Protein AF-A0A1G2BEE4-F1 (afdb_monomer_lite)

Radius of gyration: 26.59 Å; chains: 1; bounding box: 63×85×72 Å

Secondary structure (DSSP, 8-state):
--HHHHHHHHHHHHHHHHHHHHHHHHHHHHHHHHHHTT-SS---TTHHHHHHHHHHHHHHHH-------------------------PPPS----------PPPP-PPPPPGGGG---TT-EEEEESSHHHHHHHHHHHHHHHHHS-GGGPPEEEEETTEEEEEEEE-----TT----SSPPPEEEEEEEEEGGGTTSHHHHHHHTT--EEEEEEES-GGGHHHHHHHHHTTEEEEEEEEE-STTGGGGHHHH-BTTB-EEEE--SS-HHHHHHHHHHHHHHGGG-SSHHHHHHHHHTSTTTTTS-EE-TT-TTHHHHH--

Sequence (321 aa):
MNPEFKRRVKKRAGEVSKEIATGAAKVAGATRDHVAQKLEKPIGRREFVRDALTVLVGTVLFGRDCGKEKKGLEHSTSTPSNHTTSERLPEDNTVELGPQVEAREYEPPADIEYFRDLHSGVLVLTANASETAAVNQTLHERSSRRAGTAKYHFERSGALLKATTKTRQFADRDRSHQPSRPLRDVPVNIIGVDNLSSSVAIRNLQGRRFNLVQLRGHTSDMKHLFKTAQQYMNDKSLLILGGCEGANFISDFYSPDHPIIGDTYVGESAVNTYMLVRLIDEIGVSESWEDLYTKIAGQADLRNLGLIMPGDPRYRDFVER

pLDDT: mean 73.18, std 20.62, range [29.34, 96.44]

Structure (mmCIF, N/CA/C/O backbone):
data_AF-A0A1G2BEE4-F1
#
_entry.id   AF-A0A1G2BEE4-F1
#
loop_
_atom_site.group_PDB
_atom_site.id
_atom_site.type_symbol
_atom_site.label_atom_id
_atom_site.label_alt_id
_atom_site.label_comp_id
_atom_site.label_asym_id
_atom_site.label_entity_id
_atom_site.label_seq_id
_atom_site.pdbx_PDB_ins_code
_atom_site.Cartn_x
_atom_site.Cartn_y
_atom_site.Cartn_z
_atom_site.occupancy
_atom_site.B_iso_or_equiv
_atom_site.auth_seq_id
_atom_site.auth_comp_id
_atom_site.auth_asym_id
_atom_site.auth_atom_id
_atom_site.pdbx_PDB_model_num
ATOM 1 N N . MET A 1 1 ? -0.654 13.909 47.768 1.00 63.03 1 MET A N 1
ATOM 2 C CA . MET A 1 1 ? 0.356 12.890 47.381 1.00 63.03 1 MET A CA 1
ATOM 3 C C . MET A 1 1 ? 1.457 12.871 48.438 1.00 63.03 1 MET A C 1
ATOM 5 O O . MET A 1 1 ? 1.996 13.934 48.721 1.00 63.03 1 MET A O 1
ATOM 9 N N . ASN A 1 2 ? 1.741 11.716 49.050 1.00 83.25 2 ASN A N 1
ATOM 10 C CA . ASN A 1 2 ? 2.647 11.595 50.203 1.00 83.25 2 ASN A CA 1
ATOM 11 C C . ASN A 1 2 ? 4.103 12.011 49.840 1.00 83.25 2 ASN A C 1
ATOM 13 O O . ASN A 1 2 ? 4.643 11.496 48.853 1.00 83.25 2 ASN A O 1
ATOM 17 N N . PRO A 1 3 ? 4.752 12.923 50.597 1.00 76.44 3 PRO A N 1
ATOM 18 C CA . PRO A 1 3 ? 6.137 13.351 50.363 1.00 76.44 3 PRO A CA 1
ATOM 19 C C . PRO A 1 3 ? 7.164 12.210 50.366 1.00 76.44 3 PRO A C 1
ATOM 21 O O . PRO A 1 3 ? 8.122 12.247 49.589 1.00 76.44 3 PRO A O 1
ATOM 24 N N . GLU A 1 4 ? 6.957 11.168 51.177 1.00 69.19 4 GLU A N 1
ATOM 25 C CA . GLU A 1 4 ? 7.827 9.988 51.182 1.00 69.19 4 GLU A CA 1
ATOM 26 C C . GLU A 1 4 ? 7.751 9.213 49.869 1.00 69.19 4 GLU A C 1
ATOM 28 O O . GLU A 1 4 ? 8.772 8.766 49.348 1.00 69.19 4 GLU A O 1
ATOM 33 N N . PHE A 1 5 ? 6.554 9.090 49.295 1.00 67.19 5 PHE A N 1
ATOM 34 C CA . PHE A 1 5 ? 6.354 8.377 48.038 1.00 67.19 5 PHE A CA 1
ATOM 35 C C . PHE A 1 5 ? 7.094 9.072 46.888 1.00 67.19 5 PHE A C 1
ATOM 37 O O . PHE A 1 5 ? 7.821 8.424 46.136 1.00 67.19 5 PHE A O 1
ATOM 44 N N . LYS A 1 6 ? 7.022 10.410 46.811 1.00 64.19 6 LYS A N 1
ATOM 45 C CA . LYS A 1 6 ? 7.789 11.194 45.824 1.00 64.19 6 LYS A CA 1
ATOM 46 C C . LYS A 1 6 ? 9.303 11.009 45.983 1.00 64.19 6 LYS A C 1
ATOM 48 O O . LYS A 1 6 ? 10.009 10.901 44.981 1.00 64.19 6 LYS A O 1
ATOM 53 N N . ARG A 1 7 ? 9.810 10.935 47.222 1.00 74.75 7 ARG A N 1
ATOM 54 C CA . ARG A 1 7 ? 11.235 10.669 47.488 1.00 74.75 7 ARG A CA 1
ATOM 55 C C . ARG A 1 7 ? 11.649 9.261 47.057 1.00 74.75 7 ARG A C 1
ATOM 57 O O . ARG A 1 7 ? 12.691 9.123 46.422 1.00 74.75 7 ARG A O 1
ATOM 64 N N . ARG A 1 8 ? 10.831 8.238 47.333 1.00 73.31 8 ARG A N 1
ATOM 65 C CA . ARG A 1 8 ? 11.100 6.847 46.919 1.00 73.31 8 ARG A CA 1
ATOM 66 C C . ARG A 1 8 ? 11.112 6.696 45.396 1.00 73.31 8 ARG A C 1
ATOM 68 O O . ARG A 1 8 ? 12.042 6.100 44.864 1.00 73.31 8 ARG A O 1
ATOM 75 N N . VAL A 1 9 ? 10.157 7.311 44.693 1.00 67.88 9 VAL A N 1
ATOM 76 C CA . VAL A 1 9 ? 10.107 7.301 43.218 1.00 67.88 9 VAL A CA 1
ATOM 77 C C . VAL A 1 9 ? 11.322 8.010 42.615 1.00 67.88 9 VAL A C 1
ATOM 79 O O . VAL A 1 9 ? 11.969 7.463 41.726 1.00 67.88 9 VAL A O 1
ATOM 82 N N . LYS A 1 10 ? 11.694 9.190 43.131 1.00 66.00 10 LYS A N 1
ATOM 83 C CA . LYS A 1 10 ? 12.869 9.933 42.643 1.00 66.00 10 LYS A CA 1
ATOM 84 C C . LYS A 1 10 ? 14.177 9.172 42.887 1.00 66.00 10 LYS A C 1
ATOM 86 O O . LYS A 1 10 ? 15.040 9.160 42.015 1.00 66.00 10 LYS A O 1
ATOM 91 N N . LYS A 1 11 ? 14.310 8.510 44.043 1.00 74.94 11 LYS A N 1
ATOM 92 C CA . LYS A 1 11 ? 15.462 7.653 44.356 1.00 74.94 11 LYS A CA 1
ATOM 93 C C . LYS A 1 11 ? 15.542 6.466 43.392 1.00 74.94 11 LYS A C 1
ATOM 95 O O . LYS A 1 11 ? 16.590 6.246 42.794 1.00 74.94 11 LYS A O 1
ATOM 100 N N . ARG A 1 12 ? 14.420 5.773 43.166 1.00 69.12 12 ARG A N 1
ATOM 101 C CA . ARG A 1 12 ? 14.365 4.612 42.269 1.00 69.12 12 ARG A CA 1
ATOM 102 C C . ARG A 1 12 ? 14.655 4.977 40.811 1.00 69.12 12 ARG A C 1
ATOM 104 O O . ARG A 1 12 ? 15.385 4.259 40.143 1.00 69.12 12 ARG A O 1
ATOM 111 N N . ALA A 1 13 ? 14.155 6.117 40.335 1.00 59.34 13 ALA A N 1
ATOM 112 C CA . ALA A 1 13 ? 14.454 6.619 38.992 1.00 59.34 13 ALA A CA 1
ATOM 113 C C . ALA A 1 13 ? 15.948 6.953 38.797 1.00 59.34 13 ALA A C 1
ATOM 115 O O . ALA A 1 13 ? 16.494 6.742 37.712 1.00 59.34 13 ALA A O 1
ATOM 116 N N . GLY A 1 14 ? 16.619 7.433 39.852 1.00 71.69 14 GLY A N 1
ATOM 117 C CA . GLY A 1 14 ? 18.066 7.659 39.854 1.00 71.69 14 GLY A CA 1
ATOM 118 C C . GLY A 1 14 ? 18.875 6.359 39.815 1.00 71.69 14 GLY A C 1
ATOM 119 O O . GLY A 1 14 ? 19.845 6.268 39.067 1.00 71.69 14 GLY A O 1
ATOM 120 N N . GLU A 1 15 ? 18.456 5.342 40.574 1.00 65.94 15 GLU A N 1
ATOM 121 C CA . GLU A 1 15 ? 19.081 4.009 40.582 1.00 65.94 15 GLU A CA 1
ATOM 122 C C . GLU A 1 15 ? 18.975 3.331 39.208 1.00 65.94 15 GLU A C 1
ATOM 124 O O . GLU A 1 15 ? 19.990 2.920 38.651 1.00 65.94 15 GLU A O 1
ATOM 129 N N . VAL A 1 16 ? 17.779 3.327 38.608 1.00 57.50 16 VAL A N 1
ATOM 130 C CA . VAL A 1 16 ? 17.537 2.745 37.274 1.00 57.50 16 VAL A CA 1
ATOM 131 C C . VAL A 1 16 ? 18.337 3.473 36.189 1.00 57.50 16 VAL A C 1
ATOM 133 O O . VAL A 1 16 ? 18.970 2.833 35.354 1.00 57.50 16 VAL A O 1
ATOM 136 N N . SER A 1 17 ? 18.388 4.810 36.223 1.00 57.34 17 SER A N 1
ATOM 137 C CA . SER A 1 17 ? 19.218 5.586 35.284 1.00 57.34 17 SER A CA 1
ATOM 138 C C . SER A 1 17 ? 20.705 5.221 35.381 1.00 57.34 17 SER A C 1
ATOM 140 O O . SER A 1 17 ? 21.396 5.148 34.365 1.00 57.34 17 SER A O 1
ATOM 142 N N . LYS A 1 18 ? 21.207 4.959 36.597 1.00 66.00 18 LYS A N 1
ATOM 143 C CA . LYS A 1 18 ? 22.605 4.569 36.831 1.00 66.00 18 LYS A CA 1
ATOM 144 C C . LYS A 1 18 ? 22.894 3.143 36.351 1.00 66.00 18 LYS A C 1
ATOM 146 O O . LYS A 1 18 ? 23.956 2.908 35.775 1.00 66.00 18 LYS A O 1
ATOM 151 N N . GLU A 1 19 ? 21.964 2.210 36.543 1.00 63.16 19 GLU A N 1
ATOM 152 C CA . GLU A 1 19 ? 22.065 0.836 36.029 1.00 63.16 19 GLU A CA 1
ATOM 153 C C . GLU A 1 19 ? 22.078 0.804 34.496 1.00 63.16 19 GLU A C 1
ATOM 155 O O . GLU A 1 19 ? 22.952 0.163 33.912 1.00 63.16 19 GLU A O 1
ATOM 160 N N . ILE A 1 20 ? 21.200 1.574 33.843 1.00 55.81 20 ILE A N 1
ATOM 161 C CA . ILE A 1 20 ? 21.167 1.709 32.378 1.00 55.81 20 ILE A CA 1
ATOM 162 C C . ILE A 1 20 ? 22.483 2.301 31.859 1.00 55.81 20 ILE A C 1
ATOM 164 O O . ILE A 1 20 ? 23.078 1.755 30.930 1.00 55.81 20 ILE A O 1
ATOM 168 N N . ALA A 1 21 ? 22.986 3.372 32.483 1.00 54.88 21 ALA A N 1
ATOM 169 C CA . ALA A 1 21 ? 24.258 3.984 32.094 1.00 54.88 21 ALA A CA 1
ATOM 170 C C . ALA A 1 21 ? 25.450 3.021 32.266 1.00 54.88 21 ALA A C 1
ATOM 172 O O . ALA A 1 21 ? 26.333 2.960 31.410 1.00 54.88 21 ALA A O 1
ATOM 173 N N . THR A 1 22 ? 25.455 2.226 33.341 1.00 63.44 22 THR A N 1
ATOM 174 C CA . THR A 1 22 ? 26.504 1.226 33.606 1.00 63.44 22 THR A CA 1
ATOM 175 C C . THR A 1 22 ? 26.438 0.068 32.606 1.00 63.44 22 THR A C 1
ATOM 177 O O . THR A 1 22 ? 27.471 -0.363 32.092 1.00 63.44 22 THR A O 1
ATOM 180 N N . GLY A 1 23 ? 25.232 -0.407 32.276 1.00 60.59 23 GLY A N 1
ATOM 181 C CA . GLY A 1 23 ? 25.013 -1.426 31.250 1.00 60.59 23 GLY A CA 1
ATOM 182 C C . GLY A 1 23 ? 25.463 -0.954 29.868 1.00 60.59 23 GLY A C 1
ATOM 183 O O . GLY A 1 23 ? 26.232 -1.649 29.206 1.00 60.59 23 GLY A O 1
ATOM 184 N N . ALA A 1 24 ? 25.086 0.265 29.473 1.00 52.41 24 ALA A N 1
ATOM 185 C CA . ALA A 1 24 ? 25.500 0.868 28.207 1.00 52.41 24 ALA A CA 1
ATOM 186 C C . ALA A 1 24 ? 27.029 1.015 28.104 1.00 52.41 24 ALA A C 1
ATOM 188 O O . ALA A 1 24 ? 27.611 0.677 27.074 1.00 52.41 24 ALA A O 1
ATOM 189 N N . ALA A 1 25 ? 27.700 1.439 29.182 1.00 55.47 25 ALA A N 1
ATOM 190 C CA . ALA A 1 25 ? 29.160 1.542 29.222 1.00 55.47 25 ALA A CA 1
ATOM 191 C C . ALA A 1 25 ? 29.852 0.171 29.105 1.00 55.47 25 ALA A C 1
ATOM 193 O O . ALA A 1 25 ? 30.852 0.042 28.396 1.00 55.47 25 ALA A O 1
ATOM 194 N N . LYS A 1 26 ? 29.305 -0.870 29.747 1.00 60.41 26 LYS A N 1
ATOM 195 C CA . LYS A 1 26 ? 29.842 -2.239 29.683 1.00 60.41 26 LYS A CA 1
ATOM 196 C C . LYS A 1 26 ? 29.698 -2.844 28.284 1.00 60.41 26 LYS A C 1
ATOM 198 O O . LYS A 1 26 ? 30.637 -3.467 27.793 1.00 60.41 26 LYS A O 1
ATOM 203 N N . VAL A 1 27 ? 28.559 -2.622 27.625 1.00 58.00 27 VAL A N 1
ATOM 204 C CA . VAL A 1 27 ? 28.332 -3.071 26.243 1.00 58.00 27 VAL A CA 1
ATOM 205 C C . VAL A 1 27 ? 29.216 -2.294 25.265 1.00 58.00 27 VAL A C 1
ATOM 207 O O . VAL A 1 27 ? 29.821 -2.903 24.385 1.00 58.00 27 VAL A O 1
ATOM 210 N N . ALA A 1 28 ? 29.380 -0.981 25.448 1.00 53.91 28 ALA A N 1
ATOM 211 C CA . ALA A 1 28 ? 30.292 -0.176 24.635 1.00 53.91 28 ALA A CA 1
ATOM 212 C C . ALA A 1 28 ? 31.758 -0.628 24.782 1.00 53.91 28 ALA A C 1
ATOM 214 O O . ALA A 1 28 ? 32.469 -0.720 23.782 1.00 53.91 28 ALA A O 1
ATOM 215 N N . GLY A 1 29 ? 32.195 -0.970 26.001 1.00 62.03 29 GLY A N 1
ATOM 216 C CA . GLY A 1 29 ? 33.519 -1.546 26.265 1.00 62.03 29 GLY A CA 1
ATOM 217 C C . GLY A 1 29 ? 33.716 -2.902 25.584 1.00 62.03 29 GLY A C 1
ATOM 218 O O . GLY A 1 29 ? 34.649 -3.065 24.805 1.00 62.03 29 GLY A O 1
ATOM 219 N N . ALA A 1 30 ? 32.778 -3.835 25.774 1.00 54.06 30 ALA A N 1
ATOM 220 C CA . ALA A 1 30 ? 32.829 -5.152 25.135 1.00 54.06 30 ALA A CA 1
ATOM 221 C C . ALA A 1 30 ? 32.805 -5.066 23.596 1.00 54.06 30 ALA A C 1
ATOM 223 O O . ALA A 1 30 ? 33.493 -5.824 22.916 1.00 54.06 30 ALA A O 1
ATOM 224 N N . THR A 1 31 ? 32.056 -4.110 23.039 1.00 53.38 31 THR A N 1
ATOM 225 C CA . THR A 1 31 ? 32.011 -3.854 21.592 1.00 53.38 31 THR A CA 1
ATOM 226 C C . THR A 1 31 ? 33.339 -3.283 21.098 1.00 53.38 31 THR A C 1
ATOM 228 O O . THR A 1 31 ? 33.834 -3.706 20.059 1.00 53.38 31 THR A O 1
ATOM 231 N N . ARG A 1 32 ? 33.963 -2.369 21.854 1.00 51.00 32 ARG A N 1
ATOM 232 C CA . ARG A 1 32 ? 35.282 -1.808 21.529 1.00 51.00 32 ARG A CA 1
ATOM 233 C C . ARG A 1 32 ? 36.368 -2.884 21.503 1.00 51.00 32 ARG A C 1
ATOM 235 O O . ARG A 1 32 ? 37.155 -2.900 20.561 1.00 51.00 32 ARG A O 1
ATOM 242 N N . ASP A 1 33 ? 36.374 -3.791 22.475 1.00 48.47 33 ASP A N 1
ATOM 243 C CA . ASP A 1 33 ? 37.362 -4.873 22.553 1.00 48.47 33 ASP A CA 1
ATOM 244 C C . ASP A 1 33 ? 37.143 -5.919 21.447 1.00 48.47 33 ASP A C 1
ATOM 246 O O . ASP A 1 33 ? 38.097 -6.378 20.817 1.00 48.47 33 ASP A O 1
ATOM 250 N N . HIS A 1 34 ? 35.881 -6.223 21.119 1.00 45.12 34 HIS A N 1
ATOM 251 C CA . HIS A 1 34 ? 35.539 -7.121 20.011 1.00 45.12 34 HIS A CA 1
ATOM 252 C C . HIS A 1 34 ? 35.870 -6.520 18.631 1.00 45.12 34 HIS A C 1
ATOM 254 O O . HIS A 1 34 ? 36.257 -7.241 17.712 1.00 45.12 34 HIS A O 1
ATOM 260 N N . VAL A 1 35 ? 35.755 -5.196 18.481 1.00 44.81 35 VAL A N 1
ATOM 261 C CA . VAL A 1 35 ? 36.134 -4.451 17.268 1.00 44.81 35 VAL A CA 1
ATOM 262 C C . VAL A 1 35 ? 37.656 -4.333 17.137 1.00 44.81 35 VAL A C 1
ATOM 264 O O . VAL A 1 35 ? 38.180 -4.475 16.034 1.00 44.81 35 VAL A O 1
ATOM 267 N N . ALA A 1 36 ? 38.382 -4.143 18.244 1.00 48.72 36 ALA A N 1
ATOM 268 C CA . ALA A 1 36 ? 39.845 -4.121 18.253 1.00 48.72 36 ALA A CA 1
ATOM 269 C C . ALA A 1 36 ? 40.456 -5.477 17.854 1.00 48.72 36 ALA A C 1
ATOM 271 O O . ALA A 1 36 ? 41.496 -5.500 17.206 1.00 48.72 36 ALA A O 1
ATOM 272 N N . GLN A 1 37 ? 39.786 -6.593 18.163 1.00 50.41 37 GLN A N 1
ATOM 273 C CA . GLN A 1 37 ? 40.211 -7.933 17.736 1.00 50.41 37 GLN A CA 1
ATOM 274 C C . GLN A 1 37 ? 39.921 -8.257 16.260 1.00 50.41 37 GLN A C 1
ATOM 276 O O . GLN A 1 37 ? 40.493 -9.209 15.737 1.00 50.41 37 GLN A O 1
ATOM 281 N N . LYS A 1 38 ? 39.036 -7.512 15.580 1.00 45.38 38 LYS A N 1
ATOM 282 C CA . LYS A 1 38 ? 38.581 -7.837 14.211 1.00 45.38 38 LYS A CA 1
ATOM 283 C C . LYS A 1 38 ? 39.072 -6.889 13.115 1.00 45.38 38 LYS A C 1
ATOM 285 O O . LYS A 1 38 ? 38.821 -7.150 11.940 1.00 45.38 38 LYS A O 1
ATOM 290 N N . LEU A 1 39 ? 39.771 -5.808 13.458 1.00 39.94 39 LEU A N 1
ATOM 291 C CA . LEU A 1 39 ? 40.277 -4.833 12.489 1.00 39.94 39 LEU A CA 1
ATOM 292 C C . LEU A 1 39 ? 41.779 -5.016 12.226 1.00 39.94 39 LEU A C 1
ATOM 294 O O . LEU A 1 39 ? 42.597 -4.275 12.758 1.00 39.94 39 LEU A O 1
ATOM 298 N N . GLU A 1 40 ? 42.127 -5.946 11.333 1.00 41.12 40 GLU A N 1
ATOM 299 C CA . GLU A 1 40 ? 43.426 -5.950 10.630 1.00 41.12 40 GLU A CA 1
ATOM 300 C C . GLU A 1 40 ? 43.371 -5.264 9.250 1.00 41.12 40 GLU A C 1
ATOM 302 O O . GLU A 1 40 ? 44.377 -5.212 8.545 1.00 41.12 40 GLU A O 1
ATOM 307 N N . LYS A 1 41 ? 42.233 -4.682 8.832 1.00 42.03 41 LYS A N 1
ATOM 308 C CA . LYS A 1 41 ? 42.154 -3.917 7.571 1.00 42.03 41 LYS A CA 1
ATOM 309 C C . LYS A 1 41 ? 41.319 -2.636 7.691 1.00 42.03 41 LYS A C 1
ATOM 311 O O . LYS A 1 41 ? 40.285 -2.647 8.361 1.00 42.03 41 LYS A O 1
ATOM 316 N N . PRO A 1 42 ? 41.741 -1.529 7.047 1.00 42.19 42 PRO A N 1
ATOM 317 C CA . PRO A 1 42 ? 41.087 -0.239 7.188 1.00 42.19 42 PRO A CA 1
ATOM 318 C C . PRO A 1 42 ? 39.908 -0.140 6.215 1.00 42.19 42 PRO A C 1
ATOM 320 O O . PRO A 1 42 ? 40.095 0.084 5.023 1.00 42.19 42 PRO A O 1
ATOM 323 N N . ILE A 1 43 ? 38.684 -0.275 6.723 1.00 44.34 43 ILE A N 1
ATOM 324 C CA . ILE A 1 43 ? 37.470 0.162 6.019 1.00 44.34 43 ILE A CA 1
ATOM 325 C C . ILE A 1 43 ? 36.802 1.260 6.857 1.00 44.34 43 ILE A C 1
ATOM 327 O O . ILE A 1 43 ? 36.885 1.268 8.087 1.00 44.34 43 ILE A O 1
ATOM 331 N N . GLY A 1 44 ? 36.236 2.249 6.161 1.00 44.59 44 GLY A N 1
ATOM 332 C CA . GLY A 1 44 ? 35.812 3.561 6.649 1.00 44.59 44 GLY A CA 1
ATOM 333 C C . GLY A 1 44 ? 35.125 3.570 8.017 1.00 44.59 44 GLY A C 1
ATOM 334 O O . GLY A 1 44 ? 33.967 3.198 8.175 1.00 44.59 44 GLY A O 1
ATOM 335 N N . ARG A 1 45 ? 35.832 4.129 9.003 1.00 45.44 45 ARG A N 1
ATOM 336 C CA . ARG A 1 45 ? 35.442 4.252 10.420 1.00 45.44 45 ARG A CA 1
ATOM 337 C C . ARG A 1 45 ? 34.101 4.963 10.683 1.00 45.44 45 ARG A C 1
ATOM 339 O O . ARG A 1 45 ? 33.637 4.928 11.814 1.00 45.44 45 ARG A O 1
ATOM 346 N N . ARG A 1 46 ? 33.507 5.656 9.702 1.00 43.28 46 ARG A N 1
ATOM 347 C CA . ARG A 1 46 ? 32.271 6.450 9.879 1.00 43.28 46 ARG A CA 1
ATOM 348 C C . ARG A 1 46 ? 30.995 5.677 9.554 1.00 43.28 46 ARG A C 1
ATOM 350 O O . ARG A 1 46 ? 30.038 5.787 10.312 1.00 43.28 46 ARG A O 1
ATOM 357 N N . GLU A 1 47 ? 30.988 4.892 8.482 1.00 45.94 47 GLU A N 1
ATOM 358 C CA . GLU A 1 47 ? 29.811 4.105 8.079 1.00 45.94 47 GLU A CA 1
ATOM 359 C C . GLU A 1 47 ? 29.597 2.934 9.041 1.00 45.94 47 GLU A C 1
ATOM 361 O O . GLU A 1 47 ? 28.506 2.756 9.571 1.00 45.94 47 GLU A O 1
ATOM 366 N N . PHE A 1 48 ? 30.683 2.269 9.442 1.00 47.84 48 PHE A N 1
ATOM 367 C CA . PHE A 1 48 ? 30.624 1.179 10.414 1.00 47.84 48 PHE A CA 1
ATOM 368 C C . PHE A 1 48 ? 30.135 1.617 11.808 1.00 47.84 48 PHE A C 1
ATOM 370 O O . PHE A 1 48 ? 29.405 0.889 12.476 1.00 47.84 48 PHE A O 1
ATOM 377 N N . VAL A 1 49 ? 30.508 2.821 12.265 1.00 46.09 49 VAL A N 1
ATOM 378 C CA . VAL A 1 49 ? 30.047 3.355 13.561 1.00 46.09 49 VAL A CA 1
ATOM 379 C C . VAL A 1 49 ? 28.555 3.682 13.522 1.00 46.09 49 VAL A C 1
ATOM 381 O O . VAL A 1 49 ? 27.872 3.462 14.520 1.00 46.09 49 VAL A O 1
ATOM 384 N N . ARG A 1 50 ? 28.035 4.153 12.381 1.00 48.81 50 ARG A N 1
ATOM 385 C CA . ARG A 1 50 ? 26.599 4.389 12.182 1.00 48.81 50 ARG A CA 1
ATOM 386 C C . ARG A 1 50 ? 25.815 3.076 12.244 1.00 48.81 50 ARG A C 1
ATOM 388 O O . ARG A 1 50 ? 24.831 3.012 12.974 1.00 48.81 50 ARG A O 1
ATOM 395 N N . ASP A 1 51 ? 26.280 2.034 11.562 1.00 44.41 51 ASP A N 1
ATOM 396 C CA . ASP A 1 51 ? 25.587 0.740 11.525 1.00 44.41 51 ASP A CA 1
ATOM 397 C C . ASP A 1 51 ? 25.645 0.021 12.879 1.00 44.41 51 ASP A C 1
ATOM 399 O O . ASP A 1 51 ? 24.636 -0.496 13.362 1.00 44.41 51 ASP A O 1
ATOM 403 N N . ALA A 1 52 ? 26.791 0.082 13.565 1.00 46.78 52 ALA A N 1
ATOM 404 C CA . ALA A 1 52 ? 26.934 -0.450 14.918 1.00 46.78 52 ALA A CA 1
ATOM 405 C C . ALA A 1 52 ? 26.039 0.284 15.936 1.00 46.78 52 ALA A C 1
ATOM 407 O O . ALA A 1 52 ? 25.476 -0.355 16.825 1.00 46.78 52 ALA A O 1
ATOM 408 N N . LEU A 1 53 ? 25.861 1.605 15.801 1.00 43.41 53 LEU A N 1
ATOM 409 C CA . LEU A 1 53 ? 24.932 2.386 16.628 1.00 43.41 53 LEU A CA 1
ATOM 410 C C . LEU A 1 53 ? 23.469 2.023 16.351 1.00 43.41 53 LEU A C 1
ATOM 412 O O . LEU A 1 53 ? 22.703 1.890 17.302 1.00 43.41 53 LEU A O 1
ATOM 416 N N . THR A 1 54 ? 23.087 1.804 15.090 1.00 48.38 54 THR A N 1
ATOM 417 C CA . THR A 1 54 ? 21.732 1.353 14.730 1.00 48.38 54 THR A CA 1
ATOM 418 C C . THR A 1 54 ? 21.415 -0.011 15.345 1.00 48.38 54 THR A C 1
ATOM 420 O O . THR A 1 54 ? 20.353 -0.185 15.946 1.00 48.38 54 THR A O 1
ATOM 423 N N . VAL A 1 55 ? 22.356 -0.960 15.281 1.00 45.19 55 VAL A N 1
ATOM 424 C CA . VAL A 1 55 ? 22.197 -2.287 15.898 1.00 45.19 55 VAL A CA 1
ATOM 425 C C . VAL A 1 55 ? 22.138 -2.185 17.426 1.00 45.19 55 VAL A C 1
ATOM 427 O O . VAL A 1 55 ? 21.273 -2.797 18.047 1.00 45.19 55 VAL A O 1
ATOM 430 N N . LEU A 1 56 ? 22.994 -1.368 18.049 1.00 41.03 56 LEU A N 1
ATOM 431 C CA . LEU A 1 56 ? 23.029 -1.192 19.505 1.00 41.03 56 LEU A CA 1
ATOM 432 C C . LEU A 1 56 ? 21.734 -0.567 20.053 1.00 41.03 56 LEU A C 1
ATOM 434 O O . LEU A 1 56 ? 21.215 -1.014 21.077 1.00 41.03 56 LEU A O 1
ATOM 438 N N . VAL A 1 57 ? 21.192 0.440 19.363 1.00 46.03 57 VAL A N 1
ATOM 439 C CA . VAL A 1 57 ? 19.904 1.067 19.706 1.00 46.03 57 VAL A CA 1
ATOM 440 C C . VAL A 1 57 ? 18.758 0.065 19.530 1.00 46.03 57 VAL A C 1
ATOM 442 O O . VAL A 1 57 ? 17.867 0.008 20.378 1.00 46.03 57 VAL A O 1
ATOM 445 N N . GLY A 1 58 ? 18.828 -0.788 18.503 1.00 39.09 58 GLY A N 1
ATOM 446 C CA . GLY A 1 58 ? 17.909 -1.908 18.294 1.00 39.09 58 GLY A CA 1
ATOM 447 C C . GLY A 1 58 ? 17.909 -2.923 19.446 1.00 39.09 58 GLY A C 1
ATOM 448 O O . GLY A 1 58 ? 16.853 -3.302 19.945 1.00 39.09 58 GLY A O 1
ATOM 449 N N . THR A 1 59 ? 19.081 -3.340 19.922 1.00 45.03 59 THR A N 1
ATOM 450 C CA . THR A 1 59 ? 19.187 -4.380 20.960 1.00 45.03 59 THR A CA 1
ATOM 451 C C . THR A 1 59 ? 18.836 -3.858 22.356 1.00 45.03 59 THR A C 1
ATOM 453 O O . THR A 1 59 ? 18.154 -4.54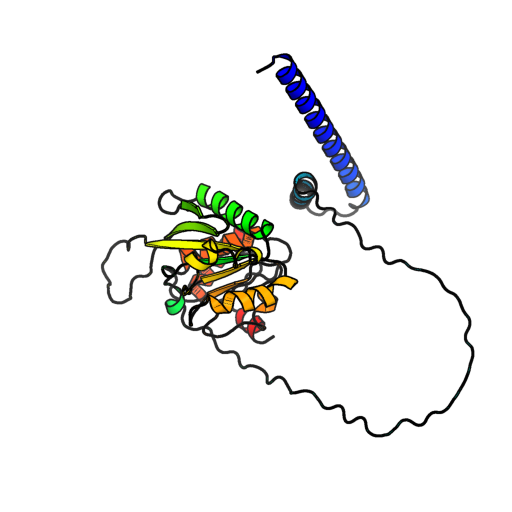5 23.116 1.00 45.03 59 THR A O 1
ATOM 456 N N . VAL A 1 60 ? 19.256 -2.635 22.703 1.00 42.84 60 VAL A N 1
ATOM 457 C CA . VAL A 1 60 ? 19.072 -2.072 24.055 1.00 42.84 60 VAL A CA 1
ATOM 458 C C . VAL A 1 60 ? 17.652 -1.546 24.287 1.00 42.84 60 VAL A C 1
ATOM 460 O O . VAL A 1 60 ? 17.149 -1.661 25.403 1.00 42.84 60 VAL A O 1
ATOM 463 N N . LEU A 1 61 ? 16.984 -0.994 23.266 1.00 38.38 61 LEU A N 1
ATOM 464 C CA . LEU A 1 61 ? 15.624 -0.457 23.426 1.00 38.38 61 LEU A CA 1
ATOM 465 C C . LEU A 1 61 ? 14.519 -1.489 23.184 1.00 38.38 61 LEU A C 1
ATOM 467 O O . LEU A 1 61 ? 13.416 -1.304 23.693 1.00 38.38 61 LEU A O 1
ATOM 471 N N . PHE A 1 62 ? 14.796 -2.565 22.442 1.00 44.66 62 PHE A N 1
ATOM 472 C CA . PHE A 1 62 ? 13.757 -3.504 22.002 1.00 44.66 62 PHE A CA 1
ATOM 473 C C . PHE A 1 62 ? 13.935 -4.943 22.499 1.00 44.66 62 PHE A C 1
ATOM 475 O O . PHE A 1 62 ? 13.161 -5.806 22.095 1.00 44.66 62 PHE A O 1
ATOM 482 N N . GLY A 1 63 ? 14.913 -5.225 23.372 1.00 33.84 63 GLY A N 1
ATOM 483 C CA . GLY A 1 63 ? 15.037 -6.534 24.029 1.00 33.84 63 GLY A CA 1
ATOM 484 C C . GLY A 1 63 ? 15.109 -7.718 23.057 1.00 33.84 63 GLY A C 1
ATOM 485 O O . GLY A 1 63 ? 14.566 -8.782 23.340 1.00 33.84 63 GLY A O 1
ATOM 486 N N . ARG A 1 64 ? 15.733 -7.533 21.887 1.00 39.69 64 ARG A N 1
ATOM 487 C CA . ARG A 1 64 ? 15.913 -8.604 20.902 1.00 39.69 64 ARG A CA 1
ATOM 488 C C . ARG A 1 64 ? 17.173 -9.403 21.218 1.00 39.69 64 ARG A C 1
ATOM 490 O O . ARG A 1 64 ? 18.274 -9.017 20.833 1.00 39.69 64 ARG A O 1
ATOM 497 N N . ASP A 1 65 ? 16.989 -10.545 21.871 1.00 35.59 65 ASP A N 1
ATOM 498 C CA . ASP A 1 65 ? 17.954 -11.641 21.820 1.00 35.59 65 ASP A CA 1
ATOM 499 C C . ASP A 1 65 ? 17.904 -12.275 20.420 1.00 35.59 65 ASP A C 1
ATOM 501 O O . ASP A 1 65 ? 17.045 -13.099 20.117 1.00 35.59 65 ASP A O 1
ATOM 505 N N . CYS A 1 66 ? 18.852 -11.924 19.548 1.00 41.12 66 CYS A N 1
ATOM 506 C CA . CYS A 1 66 ? 19.205 -12.771 18.404 1.00 41.12 66 CYS A CA 1
ATOM 507 C C . CYS A 1 66 ? 20.115 -13.906 18.908 1.00 41.12 66 CYS A C 1
ATOM 509 O O . CYS A 1 66 ? 21.328 -13.920 18.686 1.00 41.12 66 CYS A O 1
ATOM 511 N N . GLY A 1 67 ? 19.529 -14.827 19.675 1.00 34.59 67 GLY A N 1
ATOM 512 C CA . GLY A 1 67 ? 20.207 -15.952 20.309 1.00 34.59 67 GLY A CA 1
ATOM 513 C C . GLY A 1 67 ? 20.130 -17.236 19.484 1.00 34.59 67 GLY A C 1
ATOM 514 O O . GLY A 1 67 ? 19.159 -17.970 19.572 1.00 34.59 67 GLY A O 1
ATOM 515 N N . LYS A 1 68 ? 21.198 -17.500 18.723 1.00 38.03 68 LYS A N 1
ATOM 516 C CA . LYS A 1 68 ? 21.820 -18.809 18.428 1.00 38.03 68 LYS A CA 1
ATOM 517 C C . LYS A 1 68 ? 20.963 -20.072 18.657 1.00 38.03 68 LYS A C 1
ATOM 519 O O . LYS A 1 68 ? 20.909 -20.588 19.773 1.00 38.03 68 LYS A O 1
ATOM 524 N N . GLU A 1 69 ? 20.505 -20.697 17.574 1.00 31.83 69 GLU A N 1
ATOM 525 C CA . GLU A 1 69 ? 20.252 -22.142 17.571 1.00 31.83 69 GLU A CA 1
ATOM 526 C C . GLU A 1 69 ? 21.590 -22.894 17.665 1.00 31.83 69 GLU A C 1
ATOM 528 O O . GLU A 1 69 ? 22.392 -22.928 16.730 1.00 31.83 69 GLU A O 1
ATOM 533 N N . LYS A 1 70 ? 21.857 -23.490 18.829 1.00 35.34 70 LYS A N 1
ATOM 534 C CA . LYS A 1 70 ? 22.861 -24.546 18.980 1.00 35.34 70 LYS A CA 1
ATOM 535 C C . LYS A 1 70 ? 22.233 -25.859 18.511 1.00 35.34 70 LYS A C 1
ATOM 537 O O . LYS A 1 70 ? 21.397 -26.412 19.217 1.00 35.34 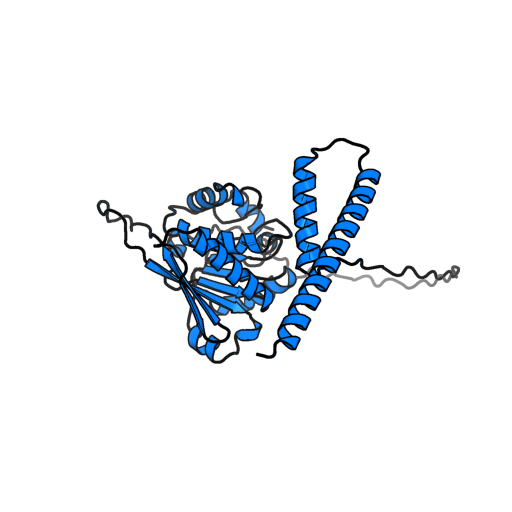70 LYS A O 1
ATOM 542 N N . LYS A 1 71 ? 22.670 -26.391 17.367 1.00 35.44 71 LYS A N 1
ATOM 543 C CA . LYS A 1 71 ? 22.470 -27.813 17.057 1.00 35.44 71 LYS A CA 1
ATOM 544 C C . LYS A 1 71 ? 23.353 -28.645 17.988 1.00 35.44 71 LYS A C 1
ATOM 546 O O . LYS A 1 71 ? 24.570 -28.468 18.011 1.00 35.44 71 LYS A O 1
ATOM 551 N N . GLY A 1 72 ? 22.714 -29.509 18.773 1.00 30.05 72 GLY A N 1
ATOM 552 C CA . GLY A 1 72 ? 23.371 -30.554 19.546 1.00 30.05 72 GLY A CA 1
ATOM 553 C C . GLY A 1 72 ? 24.022 -31.558 18.603 1.00 30.05 72 GLY A C 1
ATOM 554 O O . GLY A 1 72 ? 23.359 -32.134 17.745 1.00 30.05 72 GLY A O 1
ATOM 555 N N . LEU A 1 73 ? 25.334 -31.715 18.751 1.00 29.34 73 LEU A N 1
ATOM 556 C CA . LEU A 1 73 ? 26.111 -32.792 18.161 1.00 29.34 73 LEU A CA 1
ATOM 557 C C . LEU A 1 73 ? 26.276 -33.836 19.271 1.00 29.34 73 LEU A C 1
ATOM 559 O O . LEU A 1 73 ? 27.101 -33.654 20.165 1.00 29.34 73 LEU A O 1
ATOM 563 N N . GLU A 1 74 ? 25.460 -34.886 19.259 1.00 34.12 74 GLU A N 1
ATOM 564 C CA . GLU A 1 74 ? 25.710 -36.071 20.078 1.00 34.12 74 GLU A CA 1
ATOM 565 C C . GLU A 1 74 ? 26.428 -37.119 19.230 1.00 34.12 74 GLU A C 1
ATOM 567 O O . GLU A 1 74 ? 25.968 -37.538 18.167 1.00 34.12 74 GLU A O 1
ATOM 572 N N . HIS A 1 75 ? 27.607 -37.501 19.713 1.00 32.53 75 HIS A N 1
ATOM 573 C CA . HIS A 1 75 ? 28.360 -38.654 19.258 1.00 32.53 75 HIS A CA 1
ATOM 574 C C . HIS A 1 75 ? 27.595 -39.939 19.583 1.00 32.53 75 HIS A C 1
ATOM 576 O O . HIS A 1 75 ? 27.327 -40.218 20.748 1.00 32.53 75 HIS A O 1
ATOM 582 N N . SER A 1 76 ? 27.368 -40.787 18.580 1.00 29.67 76 SER A N 1
ATOM 583 C CA . SER A 1 76 ? 27.315 -42.228 18.817 1.00 29.67 76 SER A CA 1
ATOM 584 C C . SER A 1 76 ? 28.134 -42.960 17.757 1.00 29.67 76 SER A C 1
ATOM 586 O O . SER A 1 76 ? 27.896 -42.897 16.555 1.00 29.67 76 SER A O 1
ATOM 588 N N . THR A 1 77 ? 29.189 -43.594 18.247 1.00 34.81 77 THR A N 1
ATOM 589 C CA . THR A 1 77 ? 30.027 -44.566 17.560 1.00 34.81 77 THR A CA 1
ATOM 590 C C . THR A 1 77 ? 29.329 -45.923 17.578 1.00 34.81 77 THR A C 1
ATOM 592 O O . THR A 1 77 ? 29.073 -46.445 18.662 1.00 34.81 77 THR A O 1
ATOM 595 N N . SER A 1 78 ? 29.092 -46.540 16.419 1.00 31.03 78 SER A N 1
ATOM 596 C CA . SER A 1 78 ? 29.066 -48.004 16.320 1.00 31.03 78 SER A CA 1
ATOM 597 C C . SER A 1 78 ? 29.404 -48.498 14.907 1.00 31.03 78 SER A C 1
ATOM 599 O O . SER A 1 78 ? 29.106 -47.869 13.896 1.00 31.03 78 SER A O 1
ATOM 601 N N . THR A 1 79 ? 30.144 -49.597 14.918 1.00 33.62 79 THR A N 1
ATOM 602 C CA . THR A 1 79 ? 30.908 -50.306 13.884 1.00 33.62 79 THR A CA 1
ATOM 603 C C . THR A 1 79 ? 30.018 -50.971 12.816 1.00 33.62 79 THR A C 1
ATOM 605 O O . THR A 1 79 ? 28.889 -51.346 13.132 1.00 33.62 79 THR A O 1
ATOM 608 N N . PRO A 1 80 ? 30.496 -51.179 11.569 1.00 34.28 80 PRO A N 1
ATOM 609 C CA . PRO A 1 80 ? 29.682 -51.750 10.496 1.00 34.28 80 PRO A CA 1
ATOM 610 C C . PRO A 1 80 ? 29.535 -53.270 10.636 1.00 34.28 80 PRO A C 1
ATOM 612 O O . PRO A 1 80 ? 30.519 -53.980 10.844 1.00 34.28 80 PRO A O 1
ATOM 615 N N . SER A 1 81 ? 28.312 -53.777 10.453 1.00 31.92 81 SER A N 1
ATOM 616 C CA . SER A 1 81 ? 28.066 -55.198 10.193 1.00 31.92 81 SER A CA 1
ATOM 617 C C . SER A 1 81 ? 27.557 -55.371 8.764 1.00 31.92 81 SER A C 1
ATOM 619 O O . SER A 1 81 ? 26.585 -54.745 8.345 1.00 31.92 81 SER A O 1
ATOM 621 N N . ASN A 1 82 ? 28.290 -56.186 8.009 1.00 37.59 82 ASN A N 1
ATOM 622 C CA . ASN A 1 82 ? 27.947 -56.639 6.672 1.00 37.59 82 ASN A CA 1
ATOM 623 C C . ASN A 1 82 ? 26.766 -57.608 6.753 1.00 37.59 82 ASN A C 1
ATOM 625 O O . ASN A 1 82 ? 26.909 -58.680 7.332 1.00 37.59 82 ASN A O 1
ATOM 629 N N . HIS A 1 83 ? 25.663 -57.290 6.082 1.00 38.56 83 HIS A N 1
ATOM 630 C CA . HIS A 1 83 ? 24.749 -58.307 5.576 1.00 38.56 83 HIS A CA 1
ATOM 631 C C . HIS A 1 83 ? 24.277 -57.928 4.177 1.00 38.56 83 HIS A C 1
ATOM 633 O O . HIS A 1 83 ? 23.429 -57.065 3.969 1.00 38.56 83 HIS A O 1
ATOM 639 N N . THR A 1 84 ? 24.879 -58.604 3.206 1.00 39.84 84 THR A N 1
ATOM 640 C CA . THR A 1 84 ? 24.417 -58.708 1.830 1.00 39.84 84 THR A CA 1
ATOM 641 C C . THR A 1 84 ? 23.126 -59.521 1.831 1.00 39.84 84 THR A C 1
ATOM 643 O O . THR A 1 84 ? 23.163 -60.719 2.099 1.00 39.84 84 THR A O 1
ATOM 646 N N . THR A 1 85 ? 21.998 -58.889 1.511 1.00 38.72 85 THR A N 1
ATOM 647 C CA . THR A 1 85 ? 20.795 -59.617 1.094 1.00 38.72 85 THR A CA 1
ATOM 648 C C . THR A 1 85 ? 20.274 -58.967 -0.176 1.00 38.72 85 THR A C 1
ATOM 650 O O . THR A 1 85 ? 19.965 -57.781 -0.212 1.00 38.72 85 THR A O 1
ATOM 653 N N . SER A 1 86 ? 20.300 -59.757 -1.244 1.00 46.16 86 SER A N 1
ATOM 654 C CA . SER A 1 86 ? 19.799 -59.431 -2.569 1.00 46.16 86 SER A CA 1
ATOM 655 C C . SER A 1 86 ? 18.273 -59.421 -2.524 1.00 46.16 86 SER A C 1
ATOM 657 O O . SER A 1 86 ? 17.660 -60.477 -2.386 1.00 46.16 86 SER A O 1
ATOM 659 N N . GLU A 1 87 ? 17.670 -58.243 -2.654 1.00 42.19 87 GLU A N 1
ATOM 660 C CA . GLU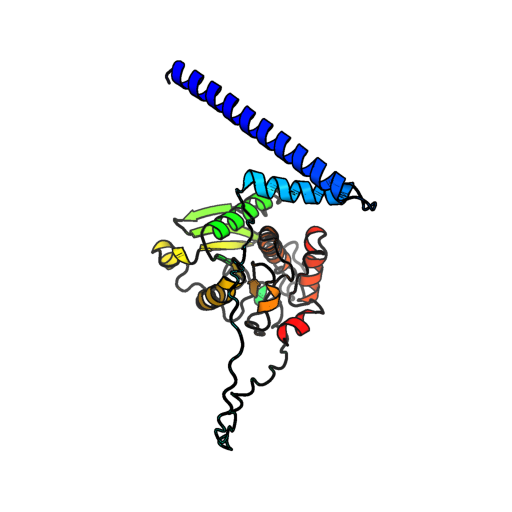 A 1 87 ? 16.260 -58.105 -3.012 1.00 42.19 87 GLU A CA 1
ATOM 661 C C . GLU A 1 87 ? 16.162 -57.483 -4.403 1.00 42.19 87 GLU A C 1
ATOM 663 O O . GLU A 1 87 ? 16.788 -56.470 -4.719 1.00 42.19 87 GLU A O 1
ATOM 668 N N . ARG A 1 88 ? 15.423 -58.181 -5.267 1.00 43.22 88 ARG A N 1
ATOM 669 C CA . ARG A 1 88 ? 15.120 -57.791 -6.641 1.00 43.22 88 ARG A CA 1
ATOM 670 C C . ARG A 1 88 ? 14.355 -56.468 -6.631 1.00 43.22 88 ARG A C 1
ATOM 672 O O . ARG A 1 88 ? 13.322 -56.365 -5.977 1.00 43.22 88 ARG A O 1
ATOM 679 N N . LEU A 1 89 ? 14.847 -55.497 -7.395 1.00 41.19 89 LEU A N 1
ATOM 680 C CA . LEU A 1 89 ? 14.113 -54.278 -7.720 1.00 41.19 89 LEU A CA 1
ATOM 681 C C . LEU A 1 89 ? 12.893 -54.646 -8.583 1.00 41.19 89 LEU A C 1
ATOM 683 O O . LEU A 1 89 ? 13.075 -55.337 -9.588 1.00 41.19 89 LEU A O 1
ATOM 687 N N . PRO A 1 90 ? 11.669 -54.217 -8.234 1.00 45.44 90 PRO A N 1
ATOM 688 C CA . PRO A 1 90 ? 10.572 -54.218 -9.185 1.00 45.44 90 PRO A CA 1
ATOM 689 C C . PRO A 1 90 ? 10.837 -53.149 -10.254 1.00 45.44 90 PRO A C 1
ATOM 691 O O . PRO A 1 90 ? 10.950 -51.957 -9.961 1.00 45.44 90 PRO A O 1
ATOM 694 N N . GLU A 1 91 ? 10.972 -53.605 -11.495 1.00 52.69 91 GLU A N 1
ATOM 695 C CA . GLU A 1 91 ? 10.870 -52.789 -12.702 1.00 52.69 91 GLU A CA 1
ATOM 696 C C . GLU A 1 91 ? 9.409 -52.340 -12.851 1.00 52.69 91 GLU A C 1
ATOM 698 O O . GLU A 1 91 ? 8.566 -53.137 -13.239 1.00 52.69 91 GLU A O 1
ATOM 703 N N . ASP A 1 92 ? 9.107 -51.118 -12.406 1.00 50.72 92 ASP A N 1
ATOM 704 C CA . ASP A 1 92 ? 8.131 -50.172 -12.984 1.00 50.72 92 ASP A CA 1
ATOM 705 C C . ASP A 1 92 ? 7.778 -49.109 -11.936 1.00 50.72 92 ASP A C 1
ATOM 707 O O . ASP A 1 92 ? 6.762 -49.167 -11.247 1.00 50.72 92 ASP A O 1
ATOM 711 N N . ASN A 1 93 ? 8.640 -48.098 -11.822 1.00 43.91 93 ASN A N 1
ATOM 712 C CA . ASN A 1 93 ? 8.268 -46.816 -11.231 1.00 43.91 93 ASN A CA 1
ATOM 713 C C . ASN A 1 93 ? 8.085 -45.818 -12.372 1.00 43.91 93 ASN A C 1
ATOM 715 O O . ASN A 1 93 ? 8.953 -44.983 -12.636 1.00 43.91 93 ASN A O 1
ATOM 719 N N . THR A 1 94 ? 6.946 -45.904 -13.055 1.00 45.19 94 THR A N 1
ATOM 720 C CA . THR A 1 94 ? 6.417 -44.769 -13.812 1.00 45.19 94 THR A CA 1
ATOM 721 C C . THR A 1 94 ? 6.130 -43.673 -12.793 1.00 45.19 94 THR A C 1
ATOM 723 O O . THR A 1 94 ? 5.106 -43.678 -12.115 1.00 45.19 94 THR A O 1
ATOM 726 N N . VAL A 1 95 ? 7.093 -42.772 -12.607 1.00 45.66 95 VAL A N 1
ATOM 727 C CA . VAL A 1 95 ? 6.886 -41.540 -11.851 1.00 45.66 95 VAL A CA 1
ATOM 728 C C . VAL A 1 95 ? 5.842 -40.756 -12.635 1.00 45.66 95 VAL A C 1
ATOM 730 O O . VAL A 1 95 ? 6.145 -40.237 -13.708 1.00 45.66 95 VAL A O 1
ATOM 733 N N . GLU A 1 96 ? 4.604 -40.714 -12.137 1.00 43.53 96 GLU A N 1
ATOM 734 C CA . GLU A 1 96 ? 3.621 -39.738 -12.594 1.00 43.53 96 GLU A CA 1
ATOM 735 C C . GLU A 1 96 ? 4.241 -38.358 -12.370 1.00 43.53 96 GLU A C 1
ATOM 737 O O . GLU A 1 96 ? 4.329 -37.857 -11.246 1.00 43.53 96 GLU A O 1
ATOM 742 N N . LEU A 1 97 ? 4.756 -37.772 -13.451 1.00 47.69 97 LEU A N 1
ATOM 743 C CA . LEU A 1 97 ? 5.101 -36.365 -13.485 1.00 47.69 97 LEU A CA 1
ATOM 744 C C . LEU A 1 97 ? 3.798 -35.637 -13.165 1.00 47.69 97 LEU A C 1
ATOM 746 O O . LEU A 1 97 ? 2.860 -35.659 -13.962 1.00 47.69 97 LEU A O 1
ATOM 750 N N . GLY A 1 98 ? 3.728 -35.068 -11.958 1.00 46.34 98 GLY A N 1
ATOM 751 C CA . GLY A 1 98 ? 2.613 -34.231 -11.538 1.00 46.34 98 GLY A CA 1
ATOM 752 C C . GLY A 1 98 ? 2.315 -33.156 -12.589 1.00 46.34 98 GLY A C 1
ATOM 753 O O . GLY A 1 98 ? 3.167 -32.885 -13.442 1.00 46.34 98 GLY A O 1
ATOM 754 N N . PRO A 1 99 ? 1.115 -32.552 -12.552 1.00 47.75 99 PRO A N 1
ATOM 755 C CA . PRO A 1 99 ? 0.673 -31.611 -13.573 1.00 47.75 99 PRO A CA 1
ATOM 756 C C . PRO A 1 99 ? 1.773 -30.588 -13.845 1.00 47.75 99 PRO A C 1
ATOM 758 O O . PRO A 1 99 ? 2.214 -29.886 -12.931 1.00 47.75 99 PRO A O 1
ATOM 761 N N . GLN A 1 100 ? 2.254 -30.564 -15.092 1.00 45.12 100 GLN A N 1
ATOM 762 C CA . GLN A 1 100 ? 3.196 -29.550 -15.532 1.00 45.12 100 GLN A CA 1
ATOM 763 C C . GLN A 1 100 ? 2.516 -28.204 -15.305 1.00 45.12 100 GLN A C 1
ATOM 765 O O . GLN A 1 100 ? 1.454 -27.937 -15.864 1.00 45.12 100 GLN A O 1
ATOM 770 N N . VAL A 1 101 ? 3.083 -27.399 -14.410 1.00 51.28 101 VAL A N 1
ATOM 771 C CA . VAL A 1 101 ? 2.646 -26.022 -14.213 1.00 51.28 101 VAL A CA 1
ATOM 772 C C . VAL A 1 101 ? 2.995 -25.310 -15.511 1.00 51.28 101 VAL A C 1
ATOM 774 O O . VAL A 1 101 ? 4.168 -25.053 -15.776 1.00 51.28 101 VAL A O 1
ATOM 777 N N . GLU A 1 102 ? 1.995 -25.103 -16.366 1.00 59.81 102 GLU A N 1
ATOM 778 C CA . GLU A 1 102 ? 2.162 -24.343 -17.599 1.00 59.81 102 GLU A CA 1
ATOM 779 C C . GLU A 1 102 ? 2.785 -22.990 -17.243 1.00 59.81 102 GLU A C 1
ATOM 781 O O . GLU A 1 102 ? 2.324 -22.302 -16.326 1.00 59.81 102 GLU A O 1
ATOM 786 N N . ALA A 1 103 ? 3.880 -22.645 -17.925 1.00 58.41 103 ALA A N 1
ATOM 787 C CA . ALA A 1 103 ? 4.541 -21.365 -17.736 1.00 58.41 103 ALA A CA 1
ATOM 788 C C . ALA A 1 103 ? 3.517 -20.254 -18.002 1.00 58.41 103 ALA A C 1
ATOM 790 O O . ALA A 1 103 ? 2.975 -20.159 -19.104 1.00 58.41 103 ALA A O 1
ATOM 791 N N . ARG A 1 104 ? 3.219 -19.438 -16.986 1.00 64.88 104 ARG A N 1
ATOM 792 C CA . ARG A 1 104 ? 2.340 -18.279 -17.150 1.00 64.88 104 ARG A CA 1
ATOM 793 C C . ARG A 1 104 ? 3.050 -17.258 -18.030 1.00 64.88 104 ARG A C 1
ATOM 795 O O . ARG A 1 104 ? 4.125 -16.784 -17.672 1.00 64.88 104 ARG A O 1
ATOM 802 N N . GLU A 1 105 ? 2.451 -16.923 -19.167 1.00 79.56 105 GLU A N 1
ATOM 803 C CA . GLU A 1 105 ? 2.920 -15.809 -19.984 1.00 79.56 105 GLU A CA 1
ATOM 804 C C . GLU A 1 105 ? 2.723 -14.497 -19.212 1.00 79.56 105 GLU A C 1
ATOM 806 O O . GLU A 1 105 ? 1.702 -14.293 -18.548 1.00 79.56 105 GLU A O 1
ATOM 811 N N . TYR A 1 106 ? 3.725 -13.619 -19.248 1.00 86.00 106 TYR A N 1
ATOM 812 C CA . TYR A 1 106 ? 3.630 -12.317 -18.604 1.00 86.00 106 TYR A CA 1
ATOM 813 C C . TYR A 1 106 ? 2.604 -11.438 -19.315 1.00 86.00 106 TYR A C 1
ATOM 815 O O . TYR A 1 106 ? 2.819 -10.986 -20.441 1.00 86.00 106 TYR A O 1
ATOM 823 N N . GLU A 1 107 ? 1.534 -11.111 -18.602 1.00 90.94 107 GLU A N 1
ATOM 824 C CA . GLU A 1 107 ? 0.611 -10.054 -18.991 1.00 90.94 107 GLU A CA 1
ATOM 825 C C . GLU A 1 107 ? 0.957 -8.767 -18.229 1.00 90.94 107 GLU A C 1
ATOM 827 O O . GLU A 1 107 ? 1.097 -8.817 -17.002 1.00 90.94 107 GLU A O 1
ATOM 832 N N . PRO A 1 108 ? 1.105 -7.610 -18.899 1.00 90.50 108 PRO A N 1
ATOM 833 C CA . PRO A 1 108 ? 1.416 -6.352 -18.230 1.00 90.50 108 PRO A CA 1
ATOM 834 C C . PRO A 1 108 ? 0.255 -5.874 -17.340 1.00 90.50 108 PRO A C 1
ATOM 836 O O . PRO A 1 108 ? -0.903 -6.167 -17.637 1.00 90.50 108 PRO A O 1
ATOM 839 N N . PRO A 1 109 ? 0.533 -5.105 -16.268 1.00 93.50 109 PRO A N 1
ATOM 840 C CA . PRO A 1 109 ? -0.506 -4.538 -15.417 1.00 93.50 109 PRO A CA 1
ATOM 841 C C . PRO A 1 109 ? -1.490 -3.682 -16.207 1.00 93.50 109 PRO A C 1
ATOM 843 O O . PRO A 1 109 ? -1.088 -2.974 -17.133 1.00 93.50 109 PRO A O 1
ATOM 846 N N . ALA A 1 110 ? -2.752 -3.664 -15.775 1.00 94.25 110 ALA A N 1
ATOM 847 C CA . ALA A 1 110 ? -3.726 -2.703 -16.273 1.00 94.25 110 ALA A CA 1
ATOM 848 C C . ALA A 1 110 ? -3.205 -1.264 -16.107 1.00 94.25 110 ALA A C 1
ATOM 850 O O . ALA A 1 110 ? -2.386 -0.978 -15.226 1.00 94.25 110 ALA A O 1
ATOM 851 N N . ASP A 1 111 ? -3.695 -0.343 -16.938 1.00 93.50 111 ASP A N 1
ATOM 852 C CA . ASP A 1 111 ? -3.235 1.044 -16.914 1.00 93.50 111 ASP A CA 1
ATOM 853 C C . ASP A 1 111 ? -3.357 1.675 -15.523 1.00 93.50 111 ASP A C 1
ATOM 855 O O . ASP A 1 111 ? -4.341 1.488 -14.801 1.00 93.50 111 ASP A O 1
ATOM 859 N N . ILE A 1 112 ? -2.359 2.485 -15.158 1.00 92.12 112 ILE A N 1
ATOM 860 C CA . ILE A 1 112 ? -2.292 3.126 -13.837 1.00 92.12 112 ILE A CA 1
ATOM 861 C C . ILE A 1 112 ? -3.570 3.915 -13.503 1.00 92.12 112 ILE A C 1
ATOM 863 O O . ILE A 1 112 ? -3.918 4.045 -12.332 1.00 92.12 112 ILE A O 1
ATOM 867 N N . GLU A 1 113 ? -4.292 4.418 -14.513 1.00 91.50 113 GLU A N 1
ATOM 868 C CA . GLU A 1 113 ? -5.525 5.192 -14.343 1.00 91.50 113 GLU A CA 1
ATOM 869 C C . GLU A 1 113 ? -6.596 4.466 -13.523 1.00 91.50 113 GLU A C 1
ATOM 871 O O . GLU A 1 113 ? -7.275 5.110 -12.722 1.00 91.50 113 GLU A O 1
ATOM 876 N N . TYR A 1 114 ? -6.672 3.137 -13.632 1.00 90.69 114 TYR A N 1
ATOM 877 C CA . TYR A 1 114 ? -7.627 2.325 -12.882 1.00 90.69 114 TYR A CA 1
ATOM 878 C C . TYR A 1 114 ? -7.352 2.305 -11.372 1.00 90.69 114 TYR A C 1
ATOM 880 O O . TYR A 1 114 ? -8.258 2.041 -10.586 1.00 90.69 114 TYR A O 1
ATOM 888 N N . PHE A 1 115 ? -6.122 2.619 -10.958 1.00 91.38 115 PHE A N 1
ATOM 889 C CA . PHE A 1 115 ? -5.674 2.562 -9.564 1.00 91.38 115 PHE A CA 1
ATOM 890 C C . PHE A 1 115 ? -5.574 3.947 -8.904 1.00 91.38 115 PHE A C 1
ATOM 892 O O . PHE A 1 115 ? -5.315 4.041 -7.704 1.00 91.38 115 PHE A O 1
ATOM 899 N N . ARG A 1 116 ? -5.776 5.041 -9.657 1.00 87.81 116 ARG A N 1
ATOM 900 C CA . ARG A 1 116 ? -5.601 6.420 -9.152 1.00 87.81 116 ARG A CA 1
ATOM 901 C C . ARG A 1 116 ? -6.685 6.865 -8.171 1.00 87.81 116 ARG A C 1
ATOM 903 O O . ARG A 1 116 ? -6.442 7.769 -7.367 1.00 87.81 116 ARG A O 1
ATOM 910 N N . ASP A 1 117 ? -7.883 6.289 -8.251 1.00 84.44 117 ASP A N 1
ATOM 911 C CA . ASP A 1 117 ? -8.970 6.643 -7.341 1.00 84.44 117 ASP A CA 1
ATOM 912 C C . ASP A 1 117 ? -8.794 5.939 -5.993 1.00 84.44 117 ASP A C 1
ATOM 914 O O . ASP A 1 117 ? -9.184 4.791 -5.818 1.00 84.44 117 ASP A O 1
ATOM 918 N N . LEU A 1 118 ? -8.216 6.629 -5.013 1.00 86.00 118 LEU A N 1
ATOM 919 C CA . LEU A 1 118 ? -8.065 6.096 -3.658 1.00 86.00 118 LEU A CA 1
ATOM 920 C C . LEU A 1 118 ? -9.221 6.477 -2.714 1.00 86.00 118 LEU A C 1
ATOM 922 O O . LEU A 1 118 ? -9.116 6.245 -1.508 1.00 86.00 118 LEU A O 1
ATOM 926 N N . HIS A 1 119 ? -10.327 7.057 -3.201 1.00 78.38 119 HIS A N 1
ATOM 927 C CA . HIS A 1 119 ? -11.438 7.478 -2.326 1.00 78.38 119 HIS A CA 1
ATOM 928 C C . HIS A 1 119 ? -12.265 6.329 -1.770 1.00 78.38 119 HIS A C 1
ATOM 930 O O . HIS A 1 119 ? -12.835 6.463 -0.685 1.00 78.38 119 HIS A O 1
ATOM 936 N N . SER A 1 120 ? -12.280 5.188 -2.461 1.00 79.44 120 SER A N 1
ATOM 937 C CA . SER A 1 120 ? -12.780 3.924 -1.906 1.00 79.44 120 SER A CA 1
ATOM 938 C C . SER A 1 120 ? -12.004 3.505 -0.646 1.00 79.44 120 SER A C 1
ATOM 940 O O . SER A 1 120 ? -12.530 2.792 0.212 1.00 79.44 120 SER A O 1
ATOM 942 N N . GLY A 1 121 ? -10.794 4.044 -0.480 1.00 88.06 121 GLY A N 1
ATOM 943 C CA . GLY A 1 121 ? -9.963 3.943 0.703 1.00 88.06 121 GLY A CA 1
ATOM 944 C C . GLY A 1 121 ? -8.769 3.021 0.519 1.00 88.06 121 GLY A C 1
ATOM 945 O O . GLY A 1 121 ? -8.639 2.282 -0.456 1.00 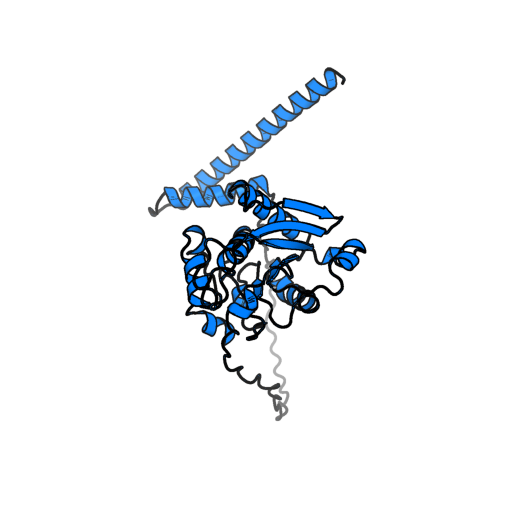88.06 121 GLY A O 1
ATOM 946 N N . VAL A 1 122 ? -7.917 3.051 1.533 1.00 95.00 122 VAL A N 1
ATOM 947 C CA . VAL A 1 122 ? -6.755 2.187 1.700 1.00 95.00 122 VAL A CA 1
ATOM 948 C C . VAL A 1 122 ? -7.027 1.230 2.855 1.00 95.00 122 VAL A C 1
ATOM 950 O O . VAL A 1 122 ? -7.532 1.644 3.907 1.00 95.00 122 VAL A O 1
ATOM 953 N N . LEU A 1 123 ? -6.655 -0.036 2.684 1.00 96.25 123 LEU A N 1
ATOM 954 C CA . LEU A 1 123 ? -6.616 -1.025 3.758 1.00 96.25 123 LEU A CA 1
ATOM 955 C C . LEU A 1 123 ? -5.168 -1.400 4.064 1.00 96.25 123 LEU A C 1
ATOM 957 O O . LEU A 1 123 ? -4.420 -1.773 3.172 1.00 96.25 123 LEU A O 1
ATOM 961 N N . VAL A 1 124 ? -4.782 -1.354 5.334 1.00 96.19 124 VAL A N 1
ATOM 962 C CA . VAL A 1 124 ? -3.534 -1.927 5.836 1.00 96.19 124 VAL A CA 1
ATOM 963 C C . VAL A 1 124 ? -3.892 -3.100 6.738 1.00 96.19 124 VAL A C 1
ATOM 965 O O . VAL A 1 124 ? -4.372 -2.912 7.859 1.00 96.19 124 VAL A O 1
ATOM 968 N N . LEU A 1 125 ? -3.686 -4.312 6.231 1.00 95.69 125 LEU A N 1
ATOM 969 C CA . LEU A 1 125 ? -3.944 -5.553 6.945 1.00 95.69 125 LEU A CA 1
ATOM 970 C C . LEU A 1 125 ? -2.644 -6.070 7.560 1.00 95.69 125 LEU A C 1
ATOM 972 O O . LEU A 1 125 ? -1.678 -6.340 6.847 1.00 95.69 125 LEU A O 1
ATOM 976 N N . THR A 1 126 ? -2.610 -6.212 8.883 1.00 94.94 126 THR A N 1
ATOM 977 C CA . THR A 1 126 ? -1.399 -6.614 9.606 1.00 94.94 126 THR A CA 1
ATOM 978 C C . THR A 1 126 ? -1.519 -8.008 10.219 1.00 94.94 126 THR A C 1
ATOM 980 O O . THR A 1 126 ? -2.585 -8.394 10.691 1.00 94.94 126 THR A O 1
ATOM 983 N N . ALA A 1 127 ? -0.420 -8.759 10.274 1.00 93.75 127 ALA A N 1
ATOM 984 C CA . ALA A 1 127 ? -0.372 -10.109 10.838 1.00 93.75 127 ALA A CA 1
ATOM 985 C C . ALA A 1 127 ? -0.684 -10.141 12.338 1.00 93.75 127 ALA A C 1
ATOM 987 O O . ALA A 1 127 ? -1.211 -11.122 12.840 1.00 93.75 127 ALA A O 1
ATOM 988 N N . ASN A 1 128 ? -0.351 -9.075 13.068 1.00 91.31 128 ASN A N 1
ATOM 989 C CA . ASN A 1 128 ? -0.525 -9.008 14.515 1.00 91.31 128 ASN A CA 1
ATOM 990 C C . ASN A 1 128 ? -0.567 -7.550 15.007 1.00 91.31 128 ASN A C 1
ATOM 992 O O . ASN A 1 128 ? -0.388 -6.601 14.235 1.00 91.31 128 ASN A O 1
ATOM 996 N N . ALA A 1 129 ? -0.780 -7.378 16.313 1.00 90.44 129 ALA A N 1
ATOM 997 C CA . ALA A 1 129 ? -0.859 -6.070 16.961 1.00 90.44 129 ALA A CA 1
ATOM 998 C C . ALA A 1 129 ? 0.461 -5.274 16.930 1.00 90.44 129 ALA A C 1
ATOM 1000 O O . ALA A 1 129 ? 0.417 -4.043 16.884 1.00 90.44 129 ALA A O 1
ATOM 1001 N N . SER A 1 130 ? 1.628 -5.936 16.938 1.00 89.50 130 SER A N 1
ATOM 1002 C CA . SER A 1 130 ? 2.916 -5.232 16.837 1.00 89.50 130 SER A CA 1
ATOM 1003 C C . SER A 1 130 ? 3.105 -4.578 15.470 1.00 89.50 130 SER A C 1
ATOM 1005 O O . SER A 1 130 ? 3.528 -3.425 15.406 1.00 89.50 130 SER A O 1
ATOM 1007 N N . GLU A 1 131 ? 2.705 -5.250 14.389 1.00 91.62 131 GLU A N 1
ATOM 1008 C CA . GLU A 1 131 ? 2.705 -4.658 13.050 1.00 91.62 131 GLU A CA 1
ATOM 1009 C C . GLU A 1 131 ? 1.693 -3.510 12.940 1.00 91.62 131 GLU A C 1
AT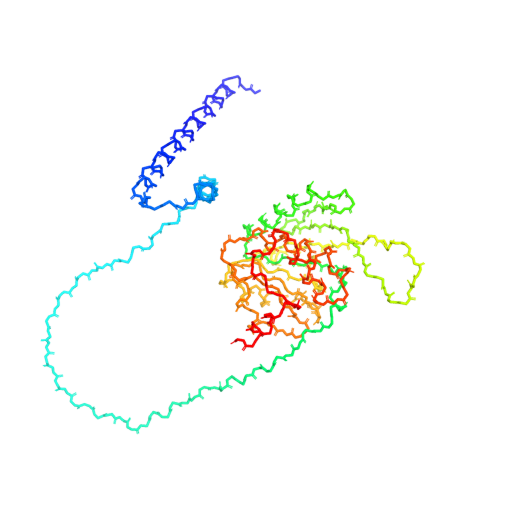OM 1011 O O . GLU A 1 131 ? 2.021 -2.454 12.399 1.00 91.62 131 GLU A O 1
ATOM 1016 N N . THR A 1 132 ? 0.496 -3.654 13.527 1.00 92.19 132 THR A N 1
ATOM 1017 C CA . THR A 1 132 ? -0.479 -2.550 13.610 1.00 92.19 132 THR A CA 1
ATOM 1018 C C . THR A 1 132 ? 0.135 -1.316 14.286 1.00 92.19 132 THR A C 1
ATOM 1020 O O . THR A 1 132 ? -0.003 -0.194 13.794 1.00 92.19 132 THR A O 1
ATOM 1023 N N . ALA A 1 133 ? 0.831 -1.514 15.411 1.00 89.88 133 ALA A N 1
ATOM 1024 C CA . ALA A 1 133 ? 1.476 -0.437 16.155 1.00 89.88 133 ALA A CA 1
ATOM 1025 C C . ALA A 1 133 ? 2.605 0.227 15.349 1.00 89.88 133 ALA A C 1
ATOM 1027 O O . ALA A 1 133 ? 2.680 1.456 15.320 1.00 89.88 133 ALA A O 1
ATOM 1028 N N . ALA A 1 134 ? 3.430 -0.562 14.652 1.00 88.44 134 ALA A N 1
ATOM 1029 C CA . ALA A 1 134 ? 4.522 -0.062 13.817 1.00 88.44 134 ALA A CA 1
ATOM 1030 C C . ALA A 1 134 ? 4.021 0.793 12.639 1.00 88.44 134 ALA A C 1
ATOM 1032 O O . ALA A 1 134 ? 4.568 1.869 12.368 1.00 88.44 134 ALA A O 1
ATOM 1033 N N . VAL A 1 135 ? 2.943 0.363 11.970 1.00 91.00 135 VAL A N 1
ATOM 1034 C CA . VAL A 1 135 ? 2.282 1.151 10.915 1.00 91.00 135 VAL A CA 1
ATOM 1035 C C . VAL A 1 135 ? 1.780 2.474 11.488 1.00 91.00 135 VAL A C 1
ATOM 1037 O O . VAL A 1 135 ? 2.093 3.540 10.955 1.00 91.00 135 VAL A O 1
ATOM 1040 N N . ASN A 1 136 ? 1.042 2.422 12.601 1.00 91.19 136 ASN A N 1
ATOM 1041 C CA . ASN A 1 136 ? 0.479 3.615 13.225 1.00 91.19 136 ASN A CA 1
ATOM 1042 C C . ASN A 1 136 ? 1.569 4.616 13.641 1.00 91.19 136 ASN A C 1
ATOM 1044 O O . ASN A 1 136 ? 1.457 5.811 13.367 1.00 91.19 136 ASN A O 1
ATOM 1048 N N . GLN A 1 137 ? 2.649 4.130 14.255 1.00 90.00 137 GLN A N 1
ATOM 1049 C CA . GLN A 1 137 ? 3.797 4.953 14.622 1.00 90.00 137 GLN A CA 1
ATOM 1050 C C . GLN A 1 137 ? 4.417 5.626 13.391 1.00 90.00 137 GLN A C 1
ATOM 1052 O O . GLN A 1 137 ? 4.606 6.843 13.392 1.00 90.00 137 GLN A O 1
ATOM 1057 N N . THR A 1 138 ? 4.670 4.867 12.321 1.00 87.75 138 THR A N 1
ATOM 1058 C CA . THR A 1 138 ? 5.274 5.408 11.094 1.00 87.75 138 THR A CA 1
ATOM 1059 C C . THR A 1 138 ? 4.388 6.486 10.465 1.00 87.75 138 THR A C 1
ATOM 1061 O O . THR A 1 138 ? 4.881 7.541 10.059 1.00 87.75 138 THR A O 1
ATOM 1064 N N . LEU A 1 139 ? 3.069 6.277 10.433 1.00 90.12 139 LEU A N 1
ATOM 1065 C CA . LEU A 1 139 ? 2.125 7.283 9.943 1.00 90.12 139 LEU A CA 1
ATOM 1066 C C . LEU A 1 139 ? 2.139 8.551 10.804 1.00 90.12 139 LEU A C 1
ATOM 1068 O O . LEU A 1 139 ? 2.148 9.651 10.249 1.00 90.12 139 LEU A O 1
ATOM 1072 N N . HIS A 1 140 ? 2.185 8.436 12.135 1.00 90.50 140 HIS A N 1
ATOM 1073 C CA . HIS A 1 140 ? 2.304 9.592 13.031 1.00 90.50 140 HIS A CA 1
ATOM 1074 C C . HIS A 1 140 ? 3.607 10.366 12.806 1.00 90.50 140 HIS A C 1
ATOM 1076 O O . HIS A 1 140 ? 3.582 11.589 12.635 1.00 90.50 140 HIS A O 1
ATOM 1082 N N . GLU A 1 141 ? 4.739 9.662 12.763 1.00 87.50 141 GLU A N 1
ATOM 1083 C CA . GLU A 1 141 ? 6.053 10.257 12.525 1.00 87.50 141 GLU A CA 1
ATOM 1084 C C . GLU A 1 141 ? 6.086 11.006 11.194 1.00 87.50 141 GLU A C 1
ATOM 1086 O O . GLU A 1 141 ? 6.535 12.153 11.136 1.00 87.50 141 GLU A O 1
ATOM 1091 N N . ARG A 1 142 ? 5.548 10.409 10.125 1.00 85.25 142 ARG A N 1
ATOM 1092 C CA . ARG A 1 142 ? 5.494 11.058 8.813 1.00 85.25 142 ARG A CA 1
ATOM 1093 C C . ARG A 1 142 ? 4.507 12.215 8.796 1.00 85.25 142 ARG A C 1
ATOM 1095 O O . ARG A 1 142 ? 4.884 13.292 8.346 1.00 85.25 142 ARG A O 1
ATOM 1102 N N . SER A 1 143 ? 3.310 12.054 9.359 1.00 87.50 143 SER A N 1
ATOM 1103 C CA . SER A 1 143 ? 2.319 13.131 9.500 1.00 87.50 143 SER A CA 1
ATOM 1104 C C . SER A 1 143 ? 2.911 14.377 10.167 1.00 87.50 143 SER A C 1
ATOM 1106 O O . SER A 1 143 ? 2.672 15.496 9.713 1.00 87.50 143 SER A O 1
ATOM 1108 N N . SER A 1 144 ? 3.756 14.204 11.191 1.00 85.88 144 SER A N 1
ATOM 1109 C CA . SER A 1 144 ? 4.400 15.325 11.891 1.00 85.88 144 SER A CA 1
ATOM 1110 C C . SER A 1 144 ? 5.281 16.195 10.982 1.00 85.88 144 SER A C 1
ATOM 1112 O O . SER A 1 144 ? 5.364 17.404 11.196 1.00 85.88 144 SER A O 1
ATOM 1114 N N . ARG A 1 145 ? 5.874 15.596 9.939 1.00 83.56 145 ARG A N 1
ATOM 1115 C CA . ARG A 1 145 ? 6.776 16.243 8.973 1.00 83.56 145 ARG A CA 1
ATOM 1116 C C . ARG A 1 145 ? 6.055 16.761 7.722 1.00 83.56 145 ARG A C 1
ATOM 1118 O O . ARG A 1 145 ? 6.689 17.392 6.882 1.00 83.56 145 ARG A O 1
ATOM 1125 N N . ARG A 1 146 ? 4.755 16.485 7.567 1.00 81.50 146 ARG A N 1
ATOM 1126 C CA . ARG A 1 146 ? 3.959 16.927 6.410 1.00 81.50 146 ARG A CA 1
ATOM 1127 C C . ARG A 1 146 ? 3.432 18.348 6.603 1.00 81.50 146 ARG A C 1
ATOM 1129 O O . ARG A 1 146 ? 3.175 18.793 7.725 1.00 81.50 146 ARG A O 1
ATOM 1136 N N . ALA A 1 147 ? 3.227 19.040 5.481 1.00 79.12 147 ALA A N 1
ATOM 1137 C CA . ALA A 1 147 ? 2.508 20.310 5.453 1.00 79.12 147 ALA A CA 1
ATOM 1138 C C . ALA A 1 147 ? 1.110 20.144 6.070 1.00 79.12 147 ALA A C 1
ATOM 1140 O O . ALA A 1 147 ? 0.502 19.083 5.940 1.00 79.12 147 ALA A O 1
ATOM 1141 N N . GLY A 1 148 ? 0.596 21.195 6.719 1.00 77.56 148 GLY A N 1
ATOM 1142 C CA . GLY A 1 148 ? -0.656 21.142 7.487 1.00 77.56 148 GLY A CA 1
ATOM 1143 C C . GLY A 1 148 ? -1.835 20.529 6.725 1.00 77.56 148 GLY A C 1
ATOM 1144 O O . GLY A 1 148 ? -2.548 19.698 7.273 1.00 77.56 148 GLY A O 1
ATOM 1145 N N . THR A 1 149 ? -1.987 20.871 5.444 1.00 76.44 149 THR A N 1
ATOM 1146 C CA . THR A 1 149 ? -3.068 20.383 4.572 1.00 76.44 149 THR A CA 1
ATOM 1147 C C . THR A 1 149 ? -2.944 18.917 4.166 1.00 76.44 149 THR A C 1
ATOM 1149 O O . THR A 1 149 ? -3.934 18.346 3.734 1.00 76.44 149 THR A O 1
ATOM 1152 N N . ALA A 1 150 ? -1.763 18.315 4.307 1.00 78.38 150 ALA A N 1
ATOM 1153 C CA . ALA A 1 150 ? -1.476 16.922 3.970 1.00 78.38 150 ALA A CA 1
ATOM 1154 C C . ALA A 1 150 ? -1.253 16.057 5.227 1.00 78.38 150 ALA A C 1
ATOM 1156 O O . ALA A 1 150 ? -0.840 14.901 5.137 1.00 78.38 150 ALA A O 1
ATOM 1157 N N . LYS A 1 151 ? -1.487 16.600 6.429 1.00 87.88 151 LYS A N 1
ATOM 1158 C CA . LYS A 1 151 ? -1.362 15.819 7.662 1.00 87.88 151 LYS A CA 1
ATOM 1159 C C . LYS A 1 151 ? -2.406 14.709 7.710 1.00 87.88 151 LYS A C 1
ATOM 1161 O O . LYS A 1 151 ? -3.493 14.814 7.151 1.00 87.88 151 LYS A O 1
ATOM 1166 N N . TYR A 1 152 ? -2.037 13.630 8.384 1.00 89.69 152 TYR A N 1
ATOM 1167 C CA . TYR A 1 152 ? -2.968 12.575 8.747 1.00 89.69 152 TYR A CA 1
ATOM 1168 C C . TYR A 1 152 ? -3.745 12.980 9.999 1.00 89.69 152 TYR A C 1
ATOM 1170 O O . TYR A 1 152 ? -3.147 13.403 10.995 1.00 89.69 152 TYR A O 1
ATOM 1178 N N . HIS A 1 153 ? -5.059 12.802 9.943 1.00 91.88 153 HIS A N 1
ATOM 1179 C CA . HIS A 1 153 ? -5.975 12.895 11.072 1.00 91.88 153 HIS A CA 1
ATOM 1180 C C . HIS A 1 153 ? -6.307 11.489 11.551 1.00 91.88 153 HIS A C 1
ATOM 1182 O O . HIS A 1 153 ? -6.757 10.669 10.759 1.00 91.88 153 HIS A O 1
ATOM 1188 N N . PHE A 1 154 ? -6.056 11.206 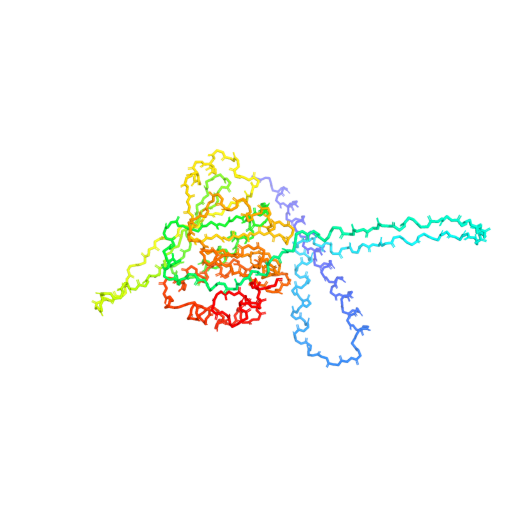12.827 1.00 92.81 154 PHE A N 1
ATOM 1189 C CA . PHE A 1 154 ? -6.150 9.858 13.379 1.00 92.81 154 PHE A CA 1
ATOM 1190 C C . PHE A 1 154 ? -7.395 9.709 14.245 1.00 92.81 154 PHE A C 1
ATOM 1192 O O . PHE A 1 154 ? -7.659 10.539 15.114 1.00 92.81 154 PHE A O 1
ATOM 1199 N N . GLU A 1 155 ? -8.109 8.608 14.050 1.00 91.69 155 GLU A N 1
ATOM 1200 C CA . GLU A 1 155 ? -9.285 8.218 14.814 1.00 91.69 155 GLU A CA 1
ATOM 1201 C C . GLU A 1 155 ? -9.170 6.745 15.208 1.00 91.69 155 GLU A C 1
ATOM 1203 O O . GLU A 1 155 ? -8.750 5.896 14.419 1.00 91.69 155 GLU A O 1
ATOM 1208 N N . ARG A 1 156 ? -9.571 6.413 16.436 1.00 85.31 156 ARG A N 1
ATOM 1209 C CA . ARG A 1 156 ? -9.590 5.028 16.915 1.00 85.31 156 ARG A CA 1
ATOM 1210 C C . ARG A 1 156 ? -11.017 4.588 17.191 1.00 85.31 156 ARG A C 1
ATOM 1212 O O . ARG A 1 156 ? -11.713 5.203 17.993 1.00 85.31 156 ARG A O 1
ATOM 1219 N N . SER A 1 157 ? -11.427 3.483 16.573 1.00 81.25 157 SER A N 1
ATOM 1220 C CA . SER A 1 157 ? -12.714 2.833 16.824 1.00 81.25 157 SER A CA 1
ATOM 1221 C C . SER A 1 157 ? -12.461 1.386 17.244 1.00 81.25 157 SER A C 1
ATOM 1223 O O . SER A 1 157 ? -12.339 0.486 16.416 1.00 81.25 157 SER A O 1
ATOM 1225 N N . GLY A 1 158 ? -12.315 1.164 18.553 1.00 82.50 158 GLY A N 1
ATOM 1226 C CA . GLY A 1 158 ? -11.944 -0.143 19.099 1.00 82.50 158 GLY A CA 1
ATOM 1227 C C . GLY A 1 158 ? -10.568 -0.612 18.607 1.00 82.50 158 GLY A C 1
ATOM 1228 O O . GLY A 1 158 ? -9.552 0.049 18.855 1.00 82.50 158 GLY A O 1
ATOM 1229 N N . ALA A 1 159 ? -10.548 -1.760 17.926 1.00 80.44 159 ALA A N 1
ATOM 1230 C CA . ALA A 1 159 ? -9.350 -2.358 17.335 1.00 80.44 159 ALA A CA 1
ATOM 1231 C C . ALA A 1 159 ? -9.000 -1.810 15.938 1.00 80.44 159 ALA A C 1
ATOM 1233 O O . ALA A 1 159 ? -7.890 -2.026 15.462 1.00 80.44 159 ALA A O 1
ATOM 1234 N N . LEU A 1 160 ? -9.921 -1.084 15.296 1.00 83.94 160 LEU A N 1
ATOM 1235 C CA . LEU A 1 160 ? -9.681 -0.432 14.014 1.00 83.94 160 LEU A CA 1
ATOM 1236 C C . LEU A 1 160 ? -9.050 0.944 14.246 1.00 83.94 160 LEU A C 1
ATOM 1238 O O . LEU A 1 160 ? -9.630 1.799 14.929 1.00 83.94 160 LEU A O 1
ATOM 1242 N N . LEU A 1 161 ? -7.885 1.167 13.643 1.00 88.62 161 LEU A N 1
ATOM 1243 C CA . LEU A 1 161 ? -7.280 2.491 13.544 1.00 88.62 161 LEU A CA 1
ATOM 1244 C C . LEU A 1 161 ? -7.625 3.077 12.177 1.00 88.62 161 LEU A C 1
ATOM 1246 O O . LEU A 1 161 ? -7.487 2.409 11.154 1.00 88.62 161 LEU A O 1
ATOM 1250 N N . LYS A 1 162 ? -8.087 4.323 12.162 1.00 90.94 162 LYS A N 1
ATOM 1251 C CA . LYS A 1 162 ? -8.344 5.077 10.939 1.00 90.94 162 LYS A CA 1
ATOM 1252 C C . LYS A 1 162 ? -7.420 6.279 10.898 1.00 90.94 162 LYS A C 1
ATOM 1254 O O . LYS A 1 162 ? -7.254 6.972 11.900 1.00 90.94 162 LYS A O 1
ATOM 1259 N N . ALA A 1 163 ? -6.840 6.533 9.739 1.00 89.94 163 ALA A N 1
ATOM 1260 C CA . ALA A 1 163 ? -6.133 7.766 9.454 1.00 89.94 163 ALA A CA 1
ATOM 1261 C C . ALA A 1 163 ? -6.690 8.365 8.162 1.00 89.94 163 ALA A C 1
ATOM 1263 O O . ALA A 1 163 ? -6.837 7.652 7.182 1.00 89.94 163 ALA A O 1
ATOM 1264 N N . THR A 1 164 ? -6.980 9.658 8.131 1.00 91.19 164 THR A N 1
ATOM 1265 C CA . THR A 1 164 ? -7.456 10.343 6.922 1.00 91.19 164 THR A CA 1
ATOM 1266 C C . THR A 1 164 ? -6.422 11.367 6.493 1.00 91.19 164 THR A C 1
ATOM 1268 O O . THR A 1 164 ? -5.950 12.148 7.319 1.00 91.19 164 THR A O 1
ATOM 1271 N N . THR A 1 165 ? -6.057 11.374 5.214 1.00 90.31 165 THR A N 1
ATOM 1272 C CA . THR A 1 165 ? -5.177 12.393 4.624 1.00 90.31 165 THR A CA 1
ATOM 1273 C C . THR A 1 165 ? -5.795 12.986 3.369 1.00 90.31 165 THR A C 1
ATOM 1275 O O . THR A 1 165 ? -6.803 12.492 2.882 1.00 90.31 165 THR A O 1
ATOM 1278 N N . LYS A 1 166 ? -5.192 14.053 2.854 1.00 86.44 166 LYS A N 1
ATOM 1279 C CA . LYS A 1 166 ? -5.664 14.804 1.698 1.00 86.44 166 LYS A CA 1
ATOM 1280 C C . LYS A 1 166 ? -4.638 14.751 0.581 1.00 86.44 166 LYS A C 1
ATOM 1282 O O . LYS A 1 166 ? -3.492 15.147 0.793 1.00 86.44 166 LYS A O 1
ATOM 1287 N N . THR A 1 167 ? -5.054 14.310 -0.602 1.00 82.12 167 THR A N 1
ATOM 1288 C CA . THR A 1 167 ? -4.163 14.144 -1.760 1.00 82.12 167 THR A CA 1
ATOM 1289 C C . THR A 1 167 ? -4.658 14.914 -2.975 1.00 82.12 167 THR A C 1
ATOM 1291 O O . THR A 1 167 ? -5.828 15.299 -3.067 1.00 82.12 167 THR A O 1
ATOM 1294 N N . ARG A 1 168 ? -3.731 15.193 -3.895 1.00 76.56 168 ARG A N 1
ATOM 1295 C CA . ARG A 1 168 ? -4.033 15.806 -5.192 1.00 76.56 168 ARG A CA 1
ATOM 1296 C C . ARG A 1 168 ? -4.461 14.720 -6.177 1.00 76.56 168 ARG A C 1
ATOM 1298 O O . ARG A 1 168 ? -3.985 13.594 -6.096 1.00 76.56 168 ARG A O 1
ATOM 1305 N N . GLN A 1 169 ? -5.316 15.083 -7.127 1.00 68.88 169 GLN A N 1
ATOM 1306 C CA . GLN A 1 169 ? -5.772 14.180 -8.182 1.00 68.88 169 GLN A CA 1
ATOM 1307 C C . GLN A 1 169 ? -5.414 14.677 -9.579 1.00 68.88 169 GLN A C 1
ATOM 1309 O O . GLN A 1 169 ? -5.372 15.888 -9.821 1.00 68.88 169 GLN A O 1
ATOM 1314 N N . PHE A 1 170 ? -5.229 13.718 -10.489 1.00 62.25 170 PHE A N 1
ATOM 1315 C CA . PHE A 1 170 ? -4.975 13.933 -11.903 1.00 62.25 170 PHE A CA 1
ATOM 1316 C C . PHE A 1 170 ? -6.161 14.660 -12.512 1.00 62.25 170 PHE A C 1
ATOM 1318 O O . PHE A 1 170 ? -7.320 14.443 -12.129 1.00 62.25 170 PHE A O 1
ATOM 1325 N N . ALA A 1 171 ? -5.868 15.544 -13.461 1.00 54.03 171 ALA A N 1
ATOM 1326 C CA . ALA A 1 171 ? -6.926 16.129 -14.241 1.00 54.03 171 ALA A CA 1
ATOM 1327 C C . ALA A 1 171 ? -7.379 15.157 -15.328 1.00 54.03 171 ALA A C 1
ATOM 1329 O O . ALA A 1 171 ? -6.570 14.840 -16.191 1.00 54.03 171 ALA A O 1
ATOM 1330 N N . ASP A 1 172 ? -8.640 14.700 -15.311 1.00 54.78 172 ASP A N 1
ATOM 1331 C CA . ASP A 1 172 ? -9.250 14.079 -16.497 1.00 54.78 172 ASP A CA 1
ATOM 1332 C C . ASP A 1 172 ? -8.861 14.914 -17.713 1.00 54.78 172 ASP A C 1
ATOM 1334 O O . ASP A 1 172 ? -9.037 16.141 -17.689 1.00 54.78 172 ASP A O 1
ATOM 1338 N N . ARG A 1 173 ? -8.286 14.246 -18.721 1.00 53.16 173 ARG A N 1
ATOM 1339 C CA . ARG A 1 173 ? -7.606 14.848 -19.881 1.00 53.16 173 ARG A CA 1
ATOM 1340 C C . ARG A 1 173 ? -8.434 15.913 -20.612 1.00 53.16 173 ARG A C 1
ATOM 1342 O O . ARG A 1 173 ? -7.873 16.726 -21.335 1.00 53.16 173 ARG A O 1
ATOM 1349 N N . ASP A 1 174 ? -9.740 15.952 -20.375 1.00 55.69 174 ASP A N 1
ATOM 1350 C CA . ASP A 1 174 ? -10.711 16.772 -21.091 1.00 55.69 174 ASP A CA 1
ATOM 1351 C C . ASP A 1 174 ? -10.927 18.194 -20.528 1.00 55.69 174 ASP A C 1
ATOM 1353 O O . ASP A 1 174 ? -11.820 18.919 -20.964 1.00 55.69 174 ASP A O 1
ATOM 1357 N N . ARG A 1 175 ? -10.148 18.639 -19.527 1.00 46.62 175 ARG A N 1
ATOM 1358 C CA . ARG A 1 175 ? -10.275 20.004 -18.966 1.00 46.62 175 ARG A CA 1
ATOM 1359 C C . ARG A 1 175 ? -8.932 20.713 -18.874 1.00 46.62 175 ARG A C 1
ATOM 1361 O O . ARG A 1 175 ? -8.334 20.817 -17.807 1.00 46.62 175 ARG A O 1
ATOM 1368 N N . SER A 1 176 ? -8.498 21.248 -20.009 1.00 49.19 176 SER A N 1
ATOM 1369 C CA . SER A 1 176 ? -7.205 21.907 -20.214 1.00 49.19 176 SER A CA 1
ATOM 1370 C C . SER A 1 176 ? -6.957 23.178 -19.386 1.00 49.19 176 SER A C 1
ATOM 1372 O O . SER A 1 176 ? -5.815 23.625 -19.335 1.00 49.19 176 SER A O 1
ATOM 1374 N N . HIS A 1 177 ? -7.943 23.768 -18.700 1.00 46.84 177 HIS A N 1
ATOM 1375 C CA . HIS A 1 177 ? -7.785 25.085 -18.060 1.00 46.84 177 HIS A CA 1
ATOM 1376 C C . HIS A 1 177 ? -8.425 25.197 -16.663 1.00 46.84 177 HIS A C 1
ATOM 1378 O O . HIS A 1 177 ? -9.306 26.028 -16.452 1.00 46.84 177 HIS A O 1
ATOM 1384 N N . GLN A 1 178 ? -7.980 24.410 -15.673 1.00 44.91 178 GLN A N 1
ATOM 1385 C CA . GLN A 1 178 ? -8.255 24.747 -14.266 1.00 44.91 178 GLN A CA 1
ATOM 1386 C C . GLN A 1 178 ? -7.013 24.678 -13.358 1.00 44.91 178 GLN A C 1
ATOM 1388 O O . GLN A 1 178 ? -6.306 23.668 -13.359 1.00 44.91 178 GLN A O 1
ATOM 1393 N N . PRO A 1 179 ? -6.755 25.733 -12.557 1.00 45.28 179 PRO A N 1
ATOM 1394 C CA . PRO A 1 179 ? -5.655 25.779 -11.604 1.00 45.28 179 PRO A CA 1
ATOM 1395 C C . PRO A 1 179 ? -5.971 24.867 -10.411 1.00 45.28 179 PRO A C 1
ATOM 1397 O O . PRO A 1 179 ? -7.046 24.965 -9.833 1.00 45.28 179 PRO A O 1
ATOM 1400 N N . SER A 1 180 ? -5.035 23.979 -10.054 1.00 51.44 180 SER A N 1
ATOM 1401 C CA . SER A 1 180 ? -5.034 23.131 -8.843 1.00 51.44 180 SER A CA 1
ATOM 1402 C C . SER A 1 180 ? -6.380 22.481 -8.462 1.00 51.44 180 SER A C 1
ATOM 1404 O O . SER A 1 180 ? -7.207 23.081 -7.776 1.00 51.44 180 SER A O 1
ATOM 1406 N N . ARG A 1 181 ? -6.574 21.206 -8.833 1.00 59.31 181 ARG A N 1
ATOM 1407 C CA . ARG A 1 181 ? -7.739 20.411 -8.400 1.00 59.31 181 ARG A CA 1
ATOM 1408 C C . ARG A 1 181 ? -7.820 20.292 -6.865 1.00 59.31 181 ARG A C 1
ATOM 1410 O O . ARG A 1 181 ? -6.779 20.301 -6.197 1.00 59.31 181 ARG A O 1
ATOM 1417 N N . PRO A 1 182 ? -9.042 20.185 -6.301 1.00 63.16 182 PRO A N 1
ATOM 1418 C CA . PRO A 1 182 ? -9.247 20.156 -4.860 1.00 63.16 182 PRO A CA 1
ATOM 1419 C C . PRO A 1 182 ? -8.566 18.939 -4.245 1.00 63.16 182 PRO A C 1
ATOM 1421 O O . PRO A 1 182 ? -8.614 17.836 -4.787 1.00 63.16 182 PRO A O 1
ATOM 1424 N N . LEU A 1 183 ? -7.953 19.156 -3.085 1.00 75.62 183 LEU A N 1
ATOM 1425 C CA . LEU A 1 183 ? -7.503 18.071 -2.232 1.00 75.62 183 LEU A CA 1
ATOM 1426 C C . LEU A 1 183 ? -8.707 17.224 -1.826 1.00 75.62 183 LEU A C 1
ATOM 1428 O O . LEU A 1 183 ? -9.714 17.774 -1.372 1.00 75.62 183 LEU A O 1
ATOM 1432 N N . ARG A 1 184 ? -8.593 15.907 -1.955 1.00 83.56 184 ARG A N 1
ATOM 1433 C CA . ARG A 1 184 ? -9.654 14.985 -1.559 1.00 83.56 184 ARG A CA 1
ATOM 1434 C C . ARG A 1 184 ? -9.187 14.048 -0.457 1.00 83.56 184 ARG A C 1
ATOM 1436 O O . ARG A 1 184 ? -8.006 13.714 -0.382 1.00 83.56 184 ARG A O 1
ATOM 1443 N N . ASP A 1 185 ? -10.131 13.649 0.385 1.00 89.12 185 ASP A N 1
ATOM 1444 C CA . ASP A 1 185 ? -9.860 12.793 1.532 1.00 89.12 185 ASP A CA 1
ATOM 1445 C C . ASP A 1 185 ? -9.612 11.342 1.093 1.00 89.12 185 ASP A C 1
ATOM 1447 O O . ASP A 1 185 ? -10.358 10.770 0.296 1.00 89.12 185 ASP A O 1
ATOM 1451 N N . VAL A 1 186 ? -8.558 10.747 1.642 1.00 91.25 186 VAL A N 1
ATOM 1452 C CA . VAL A 1 186 ? -8.167 9.350 1.460 1.00 91.25 186 VAL A CA 1
ATOM 1453 C C . VAL A 1 186 ? -8.172 8.683 2.838 1.00 91.25 186 VAL A C 1
ATOM 1455 O O . VAL A 1 186 ? -7.298 8.982 3.663 1.00 91.25 186 VAL A O 1
ATOM 1458 N N . PRO A 1 187 ? -9.160 7.816 3.128 1.00 92.94 187 PRO A N 1
ATOM 1459 C CA . PRO A 1 187 ? -9.214 7.087 4.386 1.00 92.94 187 PRO A CA 1
ATOM 1460 C C . PRO A 1 187 ? -8.280 5.872 4.350 1.00 92.94 187 PRO A C 1
ATOM 1462 O O . PRO A 1 187 ? -8.363 5.038 3.454 1.00 92.94 187 PRO A O 1
ATOM 1465 N N . VAL A 1 188 ? -7.440 5.731 5.369 1.00 94.56 188 VAL A N 1
ATOM 1466 C CA . VAL A 1 188 ? -6.542 4.598 5.613 1.00 94.56 188 VAL A CA 1
ATOM 1467 C C . VAL A 1 188 ? -7.063 3.816 6.812 1.00 94.56 188 VAL A C 1
ATOM 1469 O O . VAL A 1 188 ? -7.092 4.321 7.933 1.00 94.56 188 VAL A O 1
ATOM 1472 N N . ASN A 1 189 ? -7.493 2.582 6.575 1.00 95.12 189 ASN A N 1
ATOM 1473 C CA . ASN A 1 189 ? -8.026 1.675 7.586 1.00 95.12 189 ASN A CA 1
ATOM 1474 C C . ASN A 1 189 ? -6.938 0.666 7.951 1.00 95.12 189 ASN A C 1
ATOM 1476 O O . ASN A 1 189 ? -6.472 -0.053 7.078 1.00 95.12 189 ASN A O 1
ATOM 1480 N N . ILE A 1 190 ? -6.533 0.599 9.217 1.00 94.88 190 ILE A N 1
ATOM 1481 C CA . ILE A 1 190 ? -5.443 -0.266 9.684 1.00 94.88 190 ILE A CA 1
ATOM 1482 C C . ILE A 1 190 ? -6.017 -1.258 10.689 1.00 94.88 190 ILE A C 1
ATOM 1484 O O . ILE A 1 190 ? -6.599 -0.857 11.705 1.00 94.88 190 ILE A O 1
ATOM 1488 N N . ILE A 1 191 ? -5.851 -2.548 10.416 1.00 94.38 191 ILE A N 1
ATOM 1489 C CA . ILE A 1 191 ? -6.401 -3.612 11.253 1.00 94.38 191 ILE A CA 1
ATOM 1490 C C . ILE A 1 191 ? -5.514 -4.857 11.240 1.00 94.38 191 ILE A C 1
ATOM 1492 O O . ILE A 1 191 ? -5.006 -5.261 10.198 1.00 94.38 191 ILE A O 1
ATOM 1496 N N . GLY A 1 192 ? -5.347 -5.478 12.408 1.00 94.44 192 GLY A N 1
ATOM 1497 C CA . GLY A 1 192 ? -4.714 -6.791 12.520 1.00 94.44 192 GLY A CA 1
ATOM 1498 C C . GLY A 1 192 ? -5.691 -7.932 12.238 1.00 94.44 192 GLY A C 1
ATOM 1499 O O . GLY A 1 192 ? -6.862 -7.824 12.607 1.00 94.44 192 GLY A O 1
ATOM 1500 N N . VAL A 1 193 ? -5.217 -9.030 11.641 1.00 92.00 193 VAL A N 1
ATOM 1501 C CA . VAL A 1 193 ? -6.041 -10.215 11.322 1.00 92.00 193 VAL A CA 1
ATOM 1502 C C . VAL A 1 193 ? -6.787 -10.765 12.539 1.00 92.00 193 VAL A C 1
ATOM 1504 O O . VAL A 1 193 ? -7.977 -11.058 12.435 1.00 92.00 193 VAL A O 1
ATOM 1507 N N . ASP A 1 194 ? -6.150 -10.762 13.713 1.00 88.69 194 ASP A N 1
ATOM 1508 C CA . ASP A 1 194 ? -6.748 -11.205 14.983 1.00 88.69 194 ASP A CA 1
ATOM 1509 C C . ASP A 1 194 ? -7.987 -10.392 15.397 1.00 88.69 194 ASP A C 1
ATOM 1511 O O . ASP A 1 194 ? -8.779 -10.822 16.232 1.00 88.69 194 ASP A O 1
ATOM 1515 N N . ASN A 1 195 ? -8.171 -9.199 14.822 1.00 88.19 195 ASN A N 1
ATOM 1516 C CA . ASN A 1 195 ? -9.255 -8.281 15.160 1.00 88.19 195 ASN A CA 1
ATOM 1517 C C . ASN A 1 195 ? -10.367 -8.223 14.101 1.00 88.19 195 ASN A C 1
ATOM 1519 O O . ASN A 1 195 ? -11.348 -7.495 14.298 1.00 88.19 195 ASN A O 1
ATOM 1523 N N . LEU A 1 196 ? -10.248 -8.974 12.999 1.00 85.88 196 LEU A N 1
ATOM 1524 C CA . LEU A 1 196 ? -11.229 -8.964 11.906 1.00 85.88 196 LEU A CA 1
ATOM 1525 C C . LEU A 1 196 ? -12.609 -9.475 12.333 1.00 85.88 196 LEU A C 1
ATOM 1527 O O . LEU A 1 196 ? -13.620 -8.983 11.841 1.00 85.88 196 LEU A O 1
ATOM 1531 N N . SER A 1 197 ? -12.662 -10.415 13.278 1.00 82.75 197 SER A N 1
ATOM 1532 C CA . SER A 1 197 ? -13.912 -10.971 13.812 1.00 82.75 197 SER A CA 1
ATOM 1533 C C . SER A 1 197 ? -14.619 -10.048 14.811 1.00 82.75 197 SER A C 1
ATOM 1535 O O . SER A 1 197 ? -15.739 -10.336 15.235 1.00 82.75 197 SER A O 1
ATOM 1537 N N . SER A 1 198 ? -14.001 -8.927 15.202 1.00 80.44 198 SER A N 1
ATOM 1538 C CA . SER A 1 198 ? -14.640 -7.984 16.117 1.00 80.44 198 SER A CA 1
ATOM 1539 C C . SER A 1 198 ? -15.860 -7.330 15.459 1.00 80.44 198 SER A C 1
ATOM 1541 O O . SER A 1 198 ? -15.827 -6.931 14.295 1.00 80.44 198 SER A O 1
ATOM 1543 N N . SER A 1 199 ? -16.942 -7.147 16.222 1.00 75.81 199 SER A N 1
ATOM 1544 C CA . SER A 1 199 ? -18.179 -6.517 15.727 1.00 75.81 199 SER A CA 1
ATOM 1545 C C . SER A 1 199 ? -17.942 -5.127 15.121 1.00 75.81 199 SER A C 1
ATOM 1547 O O . SER A 1 199 ? -18.621 -4.718 14.179 1.00 75.81 199 SER A O 1
ATOM 1549 N N . VAL A 1 200 ? -16.940 -4.406 15.631 1.00 75.50 200 VAL A N 1
ATOM 1550 C CA . VAL A 1 200 ? -16.521 -3.102 15.113 1.00 75.50 200 VAL A CA 1
ATOM 1551 C C . VAL A 1 200 ? -15.821 -3.234 13.761 1.00 75.50 200 VAL A C 1
ATOM 1553 O O . VAL A 1 200 ? -16.125 -2.443 12.868 1.00 75.50 200 VAL A O 1
ATOM 1556 N N . ALA A 1 201 ? -14.919 -4.202 13.587 1.00 77.44 201 ALA A N 1
ATOM 1557 C CA . ALA A 1 201 ? -14.261 -4.455 12.307 1.00 77.44 201 ALA A CA 1
ATOM 1558 C C . ALA A 1 201 ? -15.273 -4.867 11.238 1.00 77.44 201 ALA A C 1
ATOM 1560 O O . ALA A 1 201 ? -15.317 -4.244 10.180 1.00 77.44 201 ALA A O 1
ATOM 1561 N N . ILE A 1 202 ? -16.156 -5.816 11.567 1.00 77.88 202 ILE A N 1
ATOM 1562 C CA . ILE A 1 202 ? -17.237 -6.270 10.686 1.00 77.88 202 ILE A CA 1
ATOM 1563 C C . ILE A 1 202 ? -18.080 -5.072 10.245 1.00 77.88 202 ILE A C 1
ATOM 1565 O O . ILE A 1 202 ? -18.150 -4.778 9.060 1.00 77.88 202 ILE A O 1
ATOM 1569 N N . ARG A 1 203 ? -18.620 -4.277 11.175 1.00 80.00 203 ARG A N 1
ATOM 1570 C CA . ARG A 1 203 ? -19.452 -3.113 10.823 1.00 80.00 203 ARG A CA 1
ATOM 1571 C C . ARG A 1 203 ? -18.738 -2.092 9.927 1.00 80.00 203 ARG A C 1
ATOM 1573 O O . ARG A 1 203 ? -19.383 -1.427 9.124 1.00 80.00 203 ARG A O 1
ATOM 1580 N N . ASN A 1 204 ? -17.431 -1.901 10.105 1.00 79.69 204 ASN A N 1
ATOM 1581 C CA . ASN A 1 204 ? -16.681 -0.881 9.372 1.00 79.69 204 ASN A CA 1
ATOM 1582 C C . ASN A 1 204 ? -16.115 -1.367 8.034 1.00 79.69 204 ASN A C 1
ATOM 1584 O O . ASN A 1 204 ? -15.839 -0.520 7.191 1.00 79.69 204 ASN A O 1
ATOM 1588 N N . LEU A 1 205 ? -15.906 -2.672 7.852 1.00 85.56 205 LEU A N 1
ATOM 1589 C CA . LEU A 1 205 ? -15.243 -3.243 6.674 1.00 85.56 205 LEU A CA 1
ATOM 1590 C C . LEU A 1 205 ? -16.170 -4.126 5.830 1.00 85.56 205 LEU A C 1
ATOM 1592 O O . LEU A 1 205 ? -15.877 -4.366 4.662 1.00 85.56 205 LEU A O 1
ATOM 1596 N N . GLN A 1 206 ? -17.291 -4.596 6.380 1.00 83.88 206 GLN A N 1
ATOM 1597 C CA . GLN A 1 206 ? -18.228 -5.459 5.667 1.00 83.88 206 GLN A CA 1
ATOM 1598 C C . GLN A 1 206 ? -18.779 -4.763 4.421 1.00 83.88 206 GLN A C 1
ATOM 1600 O O . GLN A 1 206 ? -19.214 -3.612 4.467 1.00 83.88 206 GLN A O 1
ATOM 1605 N N . GLY A 1 207 ? -18.729 -5.481 3.297 1.00 82.44 207 GLY A N 1
ATOM 1606 C CA . GLY A 1 207 ? -19.156 -4.983 1.989 1.00 82.44 207 GLY A CA 1
ATOM 1607 C C . GLY A 1 207 ? -18.242 -3.913 1.389 1.00 82.44 207 GLY A C 1
ATOM 1608 O O . GLY A 1 207 ? -18.483 -3.487 0.265 1.00 82.44 207 GLY A O 1
ATOM 1609 N N . ARG A 1 208 ? -17.189 -3.480 2.097 1.00 88.88 208 ARG A N 1
ATOM 1610 C CA . ARG A 1 208 ? -16.211 -2.544 1.546 1.00 88.88 208 ARG A CA 1
ATOM 1611 C C . ARG A 1 208 ? -15.195 -3.268 0.687 1.00 88.88 208 ARG A C 1
ATOM 1613 O O . ARG A 1 208 ? -14.875 -4.443 0.897 1.00 88.88 208 ARG A O 1
ATOM 1620 N N . ARG A 1 209 ? -14.698 -2.521 -0.285 1.00 92.44 209 ARG A N 1
ATOM 1621 C CA . ARG A 1 209 ? -13.670 -2.934 -1.218 1.00 92.44 209 ARG A CA 1
ATOM 1622 C C . ARG A 1 209 ? -12.710 -1.768 -1.416 1.00 92.44 209 ARG A C 1
ATOM 1624 O O . ARG A 1 209 ? -13.159 -0.624 -1.499 1.00 92.44 209 ARG A O 1
ATOM 1631 N N . PHE A 1 210 ? -11.416 -2.049 -1.413 1.00 94.44 210 PHE A N 1
ATOM 1632 C CA . PHE A 1 210 ? -10.357 -1.044 -1.396 1.00 94.44 210 PHE A CA 1
ATOM 1633 C C . PHE A 1 210 ? -9.524 -1.139 -2.669 1.00 94.44 210 PHE A C 1
ATOM 1635 O O . PHE A 1 210 ? -9.223 -2.242 -3.110 1.00 94.44 210 PHE A O 1
ATOM 1642 N N . ASN A 1 211 ? -9.120 0.010 -3.218 1.00 92.44 211 ASN A N 1
ATOM 1643 C CA . ASN A 1 211 ? -8.275 0.073 -4.421 1.00 92.44 211 ASN A CA 1
ATOM 1644 C C . ASN A 1 211 ? -6.782 -0.057 -4.102 1.00 92.44 211 ASN A C 1
ATOM 1646 O O . ASN A 1 211 ? -5.976 -0.315 -4.992 1.00 92.44 211 ASN A O 1
ATOM 1650 N N . LEU A 1 212 ? -6.406 0.127 -2.835 1.00 95.38 212 LEU A N 1
ATOM 1651 C CA . LEU A 1 212 ? -5.040 -0.042 -2.362 1.00 95.38 212 LEU A CA 1
ATOM 1652 C C . LEU A 1 212 ? -5.039 -0.848 -1.068 1.00 95.38 212 LEU A C 1
ATOM 1654 O O . LEU A 1 212 ? -5.642 -0.445 -0.068 1.00 95.38 212 LEU A O 1
ATOM 1658 N N . VAL A 1 213 ? -4.334 -1.975 -1.087 1.00 96.44 213 VAL A N 1
ATOM 1659 C CA . VAL A 1 213 ? -4.214 -2.871 0.060 1.00 96.44 213 VAL A CA 1
ATOM 1660 C C . VAL A 1 213 ? -2.748 -3.104 0.391 1.00 96.44 213 VAL A C 1
ATOM 1662 O O . VAL A 1 213 ? -1.983 -3.603 -0.423 1.00 96.44 213 VAL A O 1
ATOM 1665 N N . GLN A 1 214 ? -2.346 -2.781 1.614 1.00 95.75 214 GLN A N 1
ATOM 1666 C CA . GLN A 1 214 ? -1.035 -3.130 2.141 1.00 95.75 214 GLN A CA 1
ATOM 1667 C C . GLN A 1 214 ? -1.144 -4.333 3.079 1.00 95.75 214 GLN A C 1
ATOM 1669 O O . GLN A 1 214 ? -1.936 -4.320 4.020 1.00 95.75 214 GLN A O 1
ATOM 1674 N N . LEU A 1 215 ? -0.303 -5.342 2.866 1.00 94.75 215 LEU A N 1
ATOM 1675 C CA . LEU A 1 215 ? -0.152 -6.499 3.748 1.00 94.75 215 LEU A CA 1
ATOM 1676 C C . LEU A 1 215 ? 1.099 -6.316 4.603 1.00 94.75 215 LEU A C 1
ATOM 1678 O O . LEU A 1 215 ? 2.154 -5.988 4.080 1.00 94.75 215 LEU A O 1
ATOM 1682 N N . ARG A 1 216 ? 1.013 -6.502 5.918 1.00 92.38 216 ARG A N 1
ATOM 1683 C CA . ARG A 1 216 ? 2.121 -6.256 6.858 1.00 92.38 216 ARG A CA 1
ATOM 1684 C C . ARG A 1 216 ? 2.359 -7.467 7.743 1.00 92.38 216 ARG A C 1
ATOM 1686 O O . ARG A 1 216 ? 1.478 -7.820 8.518 1.00 92.38 216 ARG A O 1
ATOM 1693 N N . GLY A 1 217 ? 3.536 -8.073 7.668 1.00 90.31 217 GLY A N 1
ATOM 1694 C CA . GLY A 1 217 ? 3.864 -9.282 8.425 1.00 90.31 217 GLY A CA 1
ATOM 1695 C C . GLY A 1 217 ? 5.211 -9.868 8.025 1.00 90.31 217 GLY A C 1
ATOM 1696 O O . GLY A 1 217 ? 5.939 -9.278 7.225 1.00 90.31 217 GLY A O 1
ATOM 1697 N N . HIS A 1 218 ? 5.534 -11.038 8.564 1.00 87.94 218 HIS A N 1
ATOM 1698 C CA . HIS A 1 218 ? 6.676 -11.827 8.115 1.00 87.94 218 HIS A CA 1
ATOM 1699 C C . HIS A 1 218 ? 6.381 -12.524 6.779 1.00 87.94 218 HIS A C 1
ATOM 1701 O O . HIS A 1 218 ? 5.229 -12.668 6.371 1.00 87.94 218 HIS A O 1
ATOM 1707 N N . THR A 1 219 ? 7.430 -13.005 6.109 1.00 84.69 219 THR A N 1
ATOM 1708 C CA . THR A 1 219 ? 7.343 -13.843 4.900 1.00 84.69 219 THR A CA 1
ATOM 1709 C C . THR A 1 219 ? 6.395 -15.032 5.085 1.00 84.69 219 THR A C 1
ATOM 1711 O O . THR A 1 219 ? 5.609 -15.333 4.190 1.00 84.69 219 THR A O 1
ATOM 1714 N N . SER A 1 220 ? 6.389 -15.657 6.268 1.00 88.25 220 SER A N 1
ATOM 1715 C CA . SER A 1 220 ? 5.465 -16.748 6.622 1.00 88.25 220 SER A CA 1
ATOM 1716 C C . SER A 1 220 ? 3.988 -16.344 6.615 1.00 88.25 220 SER A C 1
ATOM 1718 O O . SER A 1 220 ? 3.122 -17.191 6.403 1.00 88.25 220 SER A O 1
ATOM 1720 N N . ASP A 1 221 ? 3.688 -15.063 6.829 1.00 90.81 221 ASP A N 1
ATOM 1721 C CA . ASP A 1 221 ? 2.322 -14.569 6.999 1.00 90.81 221 ASP A CA 1
ATOM 1722 C C . ASP A 1 221 ? 1.691 -14.164 5.659 1.00 90.81 221 ASP A C 1
ATOM 1724 O O . ASP A 1 221 ? 0.466 -14.086 5.550 1.00 90.81 221 ASP A O 1
ATOM 1728 N N . MET A 1 222 ? 2.505 -13.916 4.623 1.00 90.06 222 MET A N 1
ATOM 1729 C CA . MET A 1 222 ? 2.069 -13.281 3.371 1.00 90.06 222 MET A CA 1
ATOM 1730 C C . MET A 1 222 ? 0.960 -14.054 2.655 1.00 90.06 222 MET A C 1
ATOM 1732 O O . MET A 1 222 ? -0.046 -13.456 2.280 1.00 90.06 222 MET A O 1
ATOM 1736 N N . LYS A 1 223 ? 1.078 -15.384 2.532 1.00 91.69 223 LYS A N 1
ATOM 1737 C CA . LYS A 1 223 ? 0.042 -16.226 1.896 1.00 91.69 223 LYS A CA 1
ATOM 1738 C C . LYS A 1 223 ? -1.296 -16.140 2.630 1.00 91.69 223 LYS A C 1
ATOM 1740 O O . LYS A 1 223 ? -2.349 -16.022 2.003 1.00 91.69 223 LYS A O 1
ATOM 1745 N N . HIS A 1 224 ? -1.264 -16.159 3.961 1.00 93.12 224 HIS A N 1
ATOM 1746 C CA . HIS A 1 224 ? -2.472 -16.055 4.776 1.00 93.12 224 HIS A CA 1
ATOM 1747 C C . HIS A 1 224 ? -3.089 -14.650 4.716 1.00 93.12 224 HIS A C 1
ATOM 1749 O O . HIS A 1 224 ? -4.305 -14.510 4.544 1.00 93.12 224 HIS A O 1
ATOM 1755 N N . LEU A 1 225 ? -2.256 -13.610 4.807 1.00 94.44 225 LEU A N 1
ATOM 1756 C CA . LEU A 1 225 ? -2.682 -12.218 4.683 1.00 94.44 225 LEU A CA 1
ATOM 1757 C C . LEU A 1 225 ? -3.302 -11.942 3.316 1.00 94.44 225 LEU A C 1
ATOM 1759 O O . LEU A 1 225 ? -4.364 -11.331 3.259 1.00 94.44 225 LEU A O 1
ATOM 1763 N N . PHE A 1 226 ? -2.693 -12.432 2.235 1.00 94.38 226 PHE A N 1
ATOM 1764 C CA . PHE A 1 226 ? -3.202 -12.260 0.878 1.00 94.38 226 PHE A CA 1
ATOM 1765 C C . PHE A 1 226 ? -4.576 -12.912 0.711 1.00 94.38 226 PHE A C 1
ATOM 1767 O O . PHE A 1 226 ? -5.533 -12.239 0.331 1.00 94.38 226 PHE A O 1
ATOM 1774 N N . LYS A 1 227 ? -4.718 -14.183 1.113 1.00 94.50 227 LYS A N 1
ATOM 1775 C CA . LYS A 1 227 ? -6.012 -14.886 1.094 1.00 94.50 227 LYS A CA 1
ATOM 1776 C C . LYS A 1 227 ? -7.085 -14.138 1.890 1.00 94.50 227 LYS A C 1
ATOM 1778 O O . LYS A 1 227 ? -8.239 -14.061 1.482 1.00 94.50 227 LYS A O 1
ATOM 1783 N N . THR A 1 228 ? -6.703 -13.564 3.028 1.00 94.06 228 THR A N 1
ATOM 1784 C CA . THR A 1 228 ? -7.609 -12.766 3.859 1.00 94.06 228 THR A CA 1
ATOM 1785 C C . THR A 1 228 ? -7.957 -11.431 3.204 1.00 94.06 228 THR A C 1
ATOM 1787 O O . THR A 1 228 ? -9.092 -10.978 3.318 1.00 94.06 228 THR A O 1
ATOM 1790 N N . ALA A 1 229 ? -7.011 -10.799 2.514 1.00 94.88 229 ALA A N 1
ATOM 1791 C CA . ALA A 1 229 ? -7.196 -9.522 1.843 1.00 94.88 229 ALA A CA 1
ATOM 1792 C C . ALA A 1 229 ? -8.097 -9.615 0.609 1.00 94.88 229 ALA A C 1
ATOM 1794 O O . ALA A 1 229 ? -8.835 -8.668 0.356 1.00 94.88 229 ALA A O 1
ATOM 1795 N N . GLN A 1 230 ? -8.107 -10.749 -0.103 1.00 94.06 230 GLN A N 1
ATOM 1796 C CA . GLN A 1 230 ? -8.945 -10.974 -1.292 1.00 94.06 230 GLN A CA 1
ATOM 1797 C C . GLN A 1 230 ? -10.420 -10.620 -1.077 1.00 94.06 230 GLN A C 1
ATOM 1799 O O . GLN A 1 230 ? -11.049 -10.034 -1.951 1.00 94.06 230 GLN A O 1
ATOM 1804 N N . GLN A 1 231 ? -10.969 -10.874 0.113 1.00 92.69 231 GLN A N 1
ATOM 1805 C CA . GLN A 1 231 ? -12.360 -10.527 0.421 1.00 92.69 231 GLN A CA 1
ATOM 1806 C C . GLN A 1 231 ? -12.619 -9.015 0.541 1.00 92.69 231 GLN A C 1
ATOM 1808 O O . GLN A 1 231 ? -13.764 -8.630 0.749 1.00 92.69 231 GLN A O 1
ATOM 1813 N N . TYR A 1 232 ? -11.588 -8.172 0.483 1.00 94.00 232 TYR A N 1
ATOM 1814 C CA . TYR A 1 232 ? -11.650 -6.715 0.618 1.00 94.00 232 TYR A CA 1
ATOM 1815 C C . TYR A 1 232 ? -11.065 -5.983 -0.599 1.00 94.00 232 TYR A C 1
ATOM 1817 O O . TYR A 1 232 ? -11.044 -4.755 -0.600 1.00 94.00 232 TYR A O 1
ATOM 1825 N N . MET A 1 233 ? -10.594 -6.695 -1.622 1.00 94.44 233 MET A N 1
ATOM 1826 C CA . MET A 1 233 ? -10.055 -6.098 -2.848 1.00 94.44 233 MET A CA 1
ATOM 1827 C C . MET A 1 233 ? -11.173 -5.833 -3.854 1.00 94.44 233 MET A C 1
ATOM 1829 O O . MET A 1 233 ? -12.037 -6.686 -4.045 1.00 94.44 233 MET A O 1
ATOM 1833 N N . ASN A 1 234 ? -11.164 -4.654 -4.477 1.00 92.88 234 ASN A N 1
ATOM 1834 C CA . ASN A 1 234 ? -11.918 -4.418 -5.711 1.00 92.88 234 ASN A CA 1
ATOM 1835 C C . ASN A 1 234 ? -11.326 -5.224 -6.870 1.00 92.88 234 ASN A C 1
ATOM 1837 O O . ASN A 1 234 ? -10.169 -5.630 -6.791 1.00 92.88 234 ASN A O 1
ATOM 1841 N N . ASP A 1 235 ? -12.087 -5.344 -7.962 1.00 90.94 235 ASP A N 1
ATOM 1842 C CA . ASP A 1 235 ? -11.648 -6.000 -9.201 1.00 90.94 235 ASP A CA 1
ATOM 1843 C C . ASP A 1 235 ? -10.295 -5.478 -9.680 1.00 90.94 235 ASP A C 1
ATOM 1845 O O . ASP A 1 235 ? -9.503 -6.255 -10.187 1.00 90.94 235 ASP A O 1
ATOM 1849 N N . LYS A 1 236 ? -10.024 -4.181 -9.468 1.00 92.19 236 LYS A N 1
ATOM 1850 C CA . LYS A 1 236 ? -8.720 -3.556 -9.693 1.00 92.19 236 LYS A CA 1
ATOM 1851 C C . LYS A 1 236 ? -8.175 -2.997 -8.389 1.00 92.19 236 LYS A C 1
ATOM 1853 O O . LYS A 1 236 ? -8.622 -1.947 -7.922 1.00 92.19 236 LYS A O 1
ATOM 1858 N N . SER A 1 237 ? -7.220 -3.705 -7.794 1.00 95.19 237 SER A N 1
ATOM 1859 C CA . SER A 1 237 ? -6.591 -3.297 -6.534 1.00 95.19 237 SER A CA 1
ATOM 1860 C C . SER A 1 237 ? -5.079 -3.399 -6.607 1.00 95.19 237 SER A C 1
ATOM 1862 O O . SER A 1 237 ? -4.533 -4.442 -6.935 1.00 95.19 237 SER A O 1
ATOM 1864 N N . LEU A 1 238 ? -4.387 -2.336 -6.218 1.00 95.69 238 LEU A N 1
ATOM 1865 C CA . LEU A 1 238 ? -2.940 -2.352 -6.064 1.00 95.69 238 LEU A CA 1
ATOM 1866 C C . LEU A 1 238 ? -2.578 -2.945 -4.701 1.00 95.69 238 LEU A C 1
ATOM 1868 O O . LEU A 1 238 ? -3.100 -2.514 -3.669 1.00 95.69 238 LEU A O 1
ATOM 1872 N N . LEU A 1 239 ? -1.668 -3.915 -4.685 1.00 95.31 239 LEU A N 1
ATOM 1873 C CA . LEU A 1 239 ? -1.153 -4.500 -3.453 1.00 95.31 239 LEU A CA 1
ATOM 1874 C C . LEU A 1 239 ? 0.237 -3.969 -3.113 1.00 95.31 239 LEU A C 1
ATOM 1876 O O . LEU A 1 239 ? 1.093 -3.838 -3.980 1.00 95.31 239 LEU A O 1
ATOM 1880 N N . ILE A 1 240 ? 0.489 -3.733 -1.826 1.00 93.81 240 ILE A N 1
ATOM 1881 C CA . ILE A 1 240 ? 1.831 -3.505 -1.281 1.00 93.81 240 ILE A CA 1
ATOM 1882 C C . ILE A 1 240 ? 2.150 -4.623 -0.294 1.00 93.81 240 ILE A C 1
ATOM 1884 O O . ILE A 1 240 ? 1.454 -4.795 0.708 1.00 93.81 240 ILE A O 1
ATOM 1888 N N . LEU A 1 241 ? 3.240 -5.342 -0.526 1.00 91.44 241 LEU A N 1
ATOM 1889 C CA . LEU A 1 241 ? 3.737 -6.374 0.372 1.00 91.44 241 LEU A CA 1
ATOM 1890 C C . LEU A 1 241 ? 4.760 -5.767 1.324 1.00 91.44 241 LEU A C 1
ATOM 1892 O O . LEU A 1 241 ? 5.823 -5.286 0.951 1.00 91.44 241 LEU A O 1
ATOM 1896 N N . GLY A 1 242 ? 4.372 -5.727 2.589 1.00 78.56 242 GLY A N 1
ATOM 1897 C CA . GLY A 1 242 ? 5.022 -4.996 3.656 1.00 78.56 242 GLY A CA 1
ATOM 1898 C C . GLY A 1 242 ? 5.838 -5.866 4.616 1.00 78.56 242 GLY A C 1
ATOM 1899 O O . GLY A 1 242 ? 5.881 -5.526 5.799 1.00 78.56 242 GLY A O 1
ATOM 1900 N N . GLY A 1 243 ? 6.442 -6.949 4.126 1.00 72.56 243 GLY A N 1
ATOM 1901 C CA . GLY A 1 243 ? 7.373 -7.825 4.847 1.00 72.56 243 GLY A CA 1
ATOM 1902 C C . GLY A 1 243 ? 8.735 -7.887 4.154 1.00 72.56 243 GLY A C 1
ATOM 1903 O O . GLY A 1 243 ? 8.849 -7.449 3.015 1.00 72.56 243 GLY A O 1
ATOM 1904 N N . CYS A 1 244 ? 9.751 -8.427 4.837 1.00 78.75 244 CYS A N 1
ATOM 1905 C CA . CYS A 1 244 ? 11.068 -8.663 4.236 1.00 78.75 244 CYS A CA 1
ATOM 1906 C C . CYS A 1 244 ? 10.923 -9.445 2.926 1.00 78.75 244 CYS A C 1
ATOM 1908 O O . CYS A 1 244 ? 10.207 -10.445 2.911 1.00 78.75 244 CYS A O 1
ATOM 1910 N N . GLU A 1 245 ? 11.623 -9.022 1.876 1.00 82.25 245 GLU A N 1
ATOM 1911 C CA . GLU A 1 245 ? 11.621 -9.694 0.573 1.00 82.25 245 GLU A CA 1
ATOM 1912 C C . GLU A 1 245 ? 10.220 -9.844 -0.049 1.00 82.25 245 GLU A C 1
ATOM 1914 O O . GLU A 1 245 ? 9.925 -10.833 -0.725 1.00 82.25 245 GLU A O 1
ATOM 1919 N N . GLY A 1 246 ? 9.334 -8.863 0.162 1.00 85.31 246 GLY A N 1
ATOM 1920 C CA . GLY A 1 246 ? 7.981 -8.871 -0.400 1.00 85.31 246 GLY A CA 1
ATOM 1921 C C . GLY A 1 246 ? 7.945 -9.109 -1.917 1.00 85.31 246 GLY A C 1
ATOM 1922 O O . GLY A 1 246 ? 7.007 -9.727 -2.413 1.00 85.31 246 GLY A O 1
ATOM 1923 N N . ALA A 1 247 ? 8.982 -8.696 -2.650 1.00 89.19 247 ALA A N 1
ATOM 1924 C CA . ALA A 1 247 ? 9.088 -8.916 -4.090 1.00 89.19 247 ALA A CA 1
ATOM 1925 C C . ALA A 1 247 ? 9.083 -10.406 -4.488 1.00 89.19 247 ALA A C 1
ATOM 1927 O O . ALA A 1 247 ? 8.584 -10.746 -5.556 1.00 89.19 247 ALA A O 1
ATOM 1928 N N . ASN A 1 248 ? 9.562 -11.310 -3.625 1.00 88.94 248 ASN A N 1
ATOM 1929 C CA . ASN A 1 248 ? 9.598 -12.750 -3.911 1.00 88.94 248 ASN A CA 1
ATOM 1930 C C . ASN A 1 248 ? 8.204 -13.401 -3.965 1.00 88.94 248 ASN A C 1
ATOM 1932 O O . ASN A 1 248 ? 8.084 -14.530 -4.422 1.00 88.94 248 ASN A O 1
ATOM 1936 N N . PHE A 1 249 ? 7.156 -12.704 -3.520 1.00 90.88 249 PHE A N 1
ATOM 1937 C CA . PHE A 1 249 ? 5.770 -13.176 -3.592 1.00 90.88 249 PHE A CA 1
ATOM 1938 C C . PHE A 1 249 ? 4.991 -12.574 -4.767 1.00 90.88 249 PHE A C 1
ATOM 1940 O O . PHE A 1 249 ? 3.781 -12.775 -4.865 1.00 90.88 249 PHE A O 1
ATOM 1947 N N . ILE A 1 250 ? 5.647 -11.798 -5.638 1.00 92.56 250 ILE A N 1
ATOM 1948 C CA . ILE A 1 250 ? 4.983 -11.202 -6.800 1.00 92.56 250 ILE A CA 1
ATOM 1949 C C . ILE A 1 250 ? 4.477 -12.309 -7.729 1.00 92.56 250 ILE A C 1
ATOM 1951 O O . ILE A 1 250 ? 3.286 -12.316 -8.025 1.00 92.56 250 ILE A O 1
ATOM 1955 N N . SER A 1 251 ? 5.311 -13.278 -8.118 1.00 91.00 251 SER A N 1
ATOM 1956 C CA . SER A 1 251 ? 4.876 -14.365 -9.008 1.00 91.00 251 SER A CA 1
ATOM 1957 C C . SER A 1 251 ? 3.776 -15.252 -8.415 1.00 91.00 251 SER A C 1
ATOM 1959 O O . SER A 1 251 ? 2.902 -15.724 -9.142 1.00 91.00 251 SER A O 1
ATOM 1961 N N . ASP A 1 252 ? 3.744 -15.401 -7.087 1.00 91.19 252 ASP A N 1
ATOM 1962 C CA . ASP A 1 252 ? 2.711 -16.171 -6.384 1.00 91.19 252 ASP A CA 1
ATOM 1963 C C . ASP A 1 252 ? 1.302 -15.553 -6.526 1.00 91.19 252 ASP A C 1
ATOM 1965 O O . ASP A 1 252 ? 0.303 -16.278 -6.546 1.00 91.19 252 ASP A O 1
ATOM 1969 N N . PHE A 1 253 ? 1.194 -14.221 -6.567 1.00 91.56 253 PHE A N 1
ATOM 1970 C CA . PHE A 1 253 ? -0.079 -13.513 -6.354 1.00 91.56 253 PHE A CA 1
ATOM 1971 C C . PHE A 1 253 ? -0.469 -12.541 -7.470 1.00 91.56 253 PHE A C 1
ATOM 1973 O O . PHE A 1 253 ? -1.600 -12.051 -7.480 1.00 91.56 253 PHE A O 1
ATOM 1980 N N . TYR A 1 254 ? 0.457 -12.224 -8.370 1.00 93.94 254 TYR A N 1
ATOM 1981 C CA . TYR A 1 254 ? 0.260 -11.217 -9.399 1.00 93.94 254 TYR A CA 1
ATOM 1982 C C . TYR A 1 254 ? -0.895 -11.564 -10.346 1.00 93.94 254 TYR A C 1
ATOM 1984 O O . TYR A 1 254 ? -1.080 -12.710 -10.762 1.00 93.94 254 TYR A O 1
ATOM 1992 N N . SER A 1 255 ? -1.631 -10.525 -10.735 1.00 94.31 255 SER A N 1
ATOM 1993 C CA . SER A 1 255 ? -2.445 -10.506 -11.950 1.00 94.31 255 SER A CA 1
ATOM 1994 C C . SER A 1 255 ? -2.445 -9.090 -12.535 1.00 94.31 255 SER A C 1
ATOM 1996 O O . SER A 1 255 ? -2.178 -8.141 -11.789 1.00 94.31 255 SER A O 1
ATOM 1998 N N . PRO A 1 256 ? -2.786 -8.908 -13.822 1.00 94.00 256 PRO A N 1
ATOM 1999 C CA . PRO A 1 256 ? -2.867 -7.582 -14.436 1.00 94.00 256 PRO A CA 1
ATOM 2000 C C . PRO A 1 256 ? -3.771 -6.598 -13.689 1.00 94.00 256 PRO A C 1
ATOM 2002 O O . PRO A 1 256 ? -3.448 -5.415 -13.577 1.00 94.00 256 PRO A O 1
ATOM 2005 N N . ASP A 1 257 ? -4.880 -7.090 -13.137 1.00 95.88 257 ASP A N 1
ATOM 2006 C CA . ASP A 1 257 ? -5.824 -6.286 -12.359 1.00 95.88 257 ASP A CA 1
ATOM 2007 C C . ASP A 1 257 ? -5.408 -6.111 -10.888 1.00 95.88 257 ASP A C 1
ATOM 2009 O O . ASP A 1 257 ? -5.878 -5.200 -10.203 1.00 95.88 257 ASP A O 1
ATOM 2013 N N . HIS A 1 258 ? -4.479 -6.941 -10.407 1.00 95.62 258 HIS A N 1
ATOM 2014 C CA . HIS A 1 258 ? -3.938 -6.875 -9.051 1.00 95.62 258 HIS A CA 1
ATOM 2015 C C . HIS A 1 258 ? -2.409 -6.759 -9.048 1.00 95.62 258 HIS A C 1
ATOM 2017 O O . HIS A 1 258 ? -1.720 -7.677 -8.585 1.00 95.62 258 HIS A O 1
ATOM 2023 N N . PRO A 1 259 ? -1.849 -5.652 -9.570 1.00 95.62 259 PRO A N 1
ATOM 2024 C CA . PRO A 1 259 ? -0.417 -5.442 -9.540 1.00 95.62 259 PRO A CA 1
ATOM 2025 C C . PRO A 1 259 ? 0.091 -5.349 -8.104 1.00 95.62 259 PRO A C 1
ATOM 2027 O O . PRO A 1 259 ? -0.581 -4.853 -7.197 1.00 95.62 259 PRO A O 1
ATOM 2030 N N . ILE A 1 260 ? 1.319 -5.817 -7.915 1.00 94.69 260 ILE A N 1
ATOM 2031 C CA . ILE A 1 260 ? 1.943 -5.972 -6.603 1.00 94.69 260 ILE A CA 1
ATOM 2032 C C . ILE A 1 260 ? 3.210 -5.136 -6.527 1.00 94.69 260 ILE A C 1
ATOM 2034 O O . ILE A 1 260 ? 4.022 -5.142 -7.446 1.00 94.69 260 ILE A O 1
ATOM 2038 N N . ILE A 1 261 ? 3.387 -4.445 -5.410 1.00 92.88 261 ILE A N 1
ATOM 2039 C CA . ILE A 1 261 ? 4.590 -3.711 -5.035 1.00 92.88 261 ILE A CA 1
ATOM 2040 C C . ILE A 1 261 ? 5.259 -4.464 -3.888 1.00 92.88 261 ILE A C 1
ATOM 2042 O O . ILE A 1 261 ? 4.605 -4.767 -2.890 1.00 92.88 261 ILE A O 1
ATOM 2046 N N . GLY A 1 262 ? 6.557 -4.726 -3.988 1.00 89.88 262 GLY A N 1
ATOM 2047 C CA . GLY A 1 262 ? 7.333 -5.371 -2.929 1.00 89.88 262 GLY A CA 1
ATOM 2048 C C . GLY A 1 262 ? 8.786 -4.917 -2.936 1.00 89.88 262 GLY A C 1
ATOM 2049 O O . GLY A 1 262 ? 9.254 -4.329 -3.904 1.00 89.88 262 GLY A O 1
ATOM 2050 N N . ASP A 1 263 ? 9.511 -5.172 -1.856 1.00 86.69 263 ASP A N 1
ATOM 2051 C CA . ASP A 1 263 ? 10.946 -4.894 -1.761 1.00 86.69 263 ASP A CA 1
ATOM 2052 C C . ASP A 1 263 ? 11.770 -6.190 -1.817 1.00 86.69 263 ASP A C 1
ATOM 2054 O O . ASP A 1 263 ? 11.261 -7.276 -1.536 1.00 86.69 263 ASP A O 1
ATOM 2058 N N . THR A 1 264 ? 13.043 -6.094 -2.204 1.00 85.06 264 THR A N 1
ATOM 2059 C CA . THR A 1 264 ? 13.970 -7.240 -2.242 1.00 85.06 264 THR A CA 1
ATOM 2060 C C . THR A 1 264 ? 14.847 -7.355 -0.994 1.00 85.06 264 THR A C 1
ATOM 2062 O O . THR A 1 264 ? 15.801 -8.129 -1.008 1.00 85.06 264 THR A O 1
ATOM 2065 N N . TYR A 1 265 ? 14.617 -6.557 0.053 1.00 77.44 265 TYR A N 1
ATOM 2066 C CA . TYR A 1 265 ? 15.530 -6.467 1.194 1.00 77.44 265 TYR A CA 1
ATOM 2067 C C . TYR A 1 265 ? 14.977 -7.140 2.451 1.00 77.44 265 TYR A C 1
ATOM 2069 O O . TYR A 1 265 ? 13.778 -7.249 2.693 1.00 77.44 265 TYR A O 1
ATOM 2077 N N . VAL A 1 266 ? 15.898 -7.561 3.317 1.00 64.56 266 VAL A N 1
ATOM 2078 C CA . VAL A 1 266 ? 15.580 -8.074 4.649 1.00 64.56 266 VAL A CA 1
ATOM 2079 C C . VAL A 1 266 ? 15.777 -6.957 5.673 1.00 64.56 266 VAL A C 1
ATOM 2081 O O . VAL A 1 266 ? 16.873 -6.418 5.795 1.00 64.56 266 VAL A O 1
ATOM 2084 N N . GLY A 1 267 ? 14.746 -6.657 6.469 1.00 55.75 267 GLY A N 1
ATOM 2085 C CA . GLY A 1 267 ? 14.928 -6.016 7.777 1.00 55.75 267 GLY A CA 1
ATOM 2086 C C . GLY A 1 267 ? 14.319 -4.630 7.996 1.00 55.75 267 GLY A C 1
ATOM 2087 O O . GLY A 1 267 ? 14.369 -4.161 9.132 1.00 55.75 267 GLY A O 1
ATOM 2088 N N . GLU A 1 268 ? 13.689 -3.984 7.011 1.00 59.12 268 GLU A N 1
ATOM 2089 C CA . GLU A 1 268 ? 13.173 -2.617 7.200 1.00 59.12 268 GLU A CA 1
ATOM 2090 C C . GLU A 1 268 ? 11.647 -2.510 7.112 1.00 59.12 268 GLU A C 1
ATOM 2092 O O . GLU A 1 268 ? 11.067 -2.011 6.156 1.00 59.12 268 GLU A O 1
ATOM 2097 N N . SER A 1 269 ? 10.951 -2.899 8.184 1.00 55.88 269 SER A N 1
ATOM 2098 C CA . SER A 1 269 ? 9.489 -2.778 8.228 1.00 55.88 269 SER A CA 1
ATOM 2099 C C . SER A 1 269 ? 9.004 -1.310 8.169 1.00 55.88 269 SER A C 1
ATOM 2101 O O . SER A 1 269 ? 7.914 -1.045 7.672 1.00 55.88 269 SER A O 1
ATOM 2103 N N . ALA A 1 270 ? 9.786 -0.319 8.608 1.00 60.34 270 ALA A N 1
ATOM 2104 C CA . ALA A 1 270 ? 9.379 1.095 8.552 1.00 60.34 270 ALA A CA 1
ATOM 2105 C C . ALA A 1 270 ? 9.300 1.647 7.114 1.00 60.34 270 ALA A C 1
ATOM 2107 O O . ALA A 1 270 ? 8.525 2.564 6.823 1.00 60.34 270 ALA A O 1
ATOM 2108 N N . VAL A 1 271 ? 10.079 1.066 6.205 1.00 70.12 271 VAL A N 1
ATOM 2109 C CA . VAL A 1 271 ? 10.158 1.479 4.808 1.00 70.12 271 VAL A CA 1
ATOM 2110 C C . VAL A 1 271 ? 8.842 1.242 4.078 1.00 70.12 271 VAL A C 1
ATOM 2112 O O . VAL A 1 271 ? 8.376 2.125 3.362 1.00 70.12 271 VAL A O 1
ATOM 2115 N N . ASN A 1 272 ? 8.172 0.117 4.317 1.00 73.31 272 ASN A N 1
ATOM 2116 C CA . ASN A 1 272 ? 7.012 -0.241 3.496 1.00 73.31 272 ASN A CA 1
ATOM 2117 C C . ASN A 1 272 ? 5.797 0.639 3.828 1.00 73.31 272 ASN A C 1
ATOM 2119 O O . ASN A 1 272 ? 5.012 0.985 2.948 1.00 73.31 272 ASN A O 1
ATOM 2123 N N . THR A 1 273 ? 5.670 1.102 5.076 1.00 81.81 273 THR A N 1
ATOM 2124 C CA . THR A 1 273 ? 4.675 2.131 5.436 1.00 81.81 273 THR A CA 1
ATOM 2125 C C . THR A 1 273 ? 5.060 3.505 4.879 1.00 81.81 273 THR A C 1
ATOM 2127 O O . THR A 1 273 ? 4.190 4.296 4.520 1.00 81.81 273 THR A O 1
ATOM 2130 N N . TYR A 1 274 ? 6.355 3.809 4.756 1.00 80.75 274 TYR A N 1
ATOM 2131 C CA . TYR A 1 274 ? 6.796 5.028 4.080 1.00 80.75 274 TYR A CA 1
ATOM 2132 C C . TYR A 1 274 ? 6.464 5.002 2.579 1.00 80.75 274 TYR A C 1
ATOM 2134 O O . TYR A 1 274 ? 5.966 6.003 2.059 1.00 80.75 274 TYR A O 1
ATOM 2142 N N . MET A 1 275 ? 6.639 3.857 1.912 1.00 84.25 275 MET A N 1
ATOM 2143 C CA . MET A 1 275 ? 6.203 3.663 0.526 1.00 84.25 275 MET A CA 1
ATOM 2144 C C . MET A 1 275 ? 4.700 3.866 0.372 1.00 84.25 275 MET A C 1
ATOM 2146 O O . MET A 1 275 ? 4.296 4.572 -0.545 1.00 84.25 275 MET A O 1
ATOM 2150 N N . LEU A 1 276 ? 3.879 3.344 1.294 1.00 88.75 276 LEU A N 1
ATOM 2151 C CA . LEU A 1 276 ? 2.433 3.584 1.278 1.00 88.75 276 LEU A CA 1
ATOM 2152 C C . LEU A 1 276 ? 2.113 5.085 1.254 1.00 88.75 276 LEU A C 1
ATOM 2154 O O . LEU A 1 276 ? 1.330 5.538 0.423 1.00 88.75 276 LEU A O 1
ATOM 2158 N N . VAL A 1 277 ? 2.732 5.866 2.147 1.00 87.62 277 VAL A N 1
ATOM 2159 C CA . VAL A 1 277 ? 2.502 7.318 2.221 1.00 87.62 277 VAL A CA 1
ATOM 2160 C C . VAL A 1 277 ? 2.858 8.001 0.901 1.00 87.62 277 VAL A C 1
ATOM 2162 O O . VAL A 1 277 ? 2.126 8.880 0.458 1.00 87.62 277 VAL A O 1
ATOM 2165 N N . ARG A 1 278 ? 3.968 7.604 0.271 1.00 87.19 278 ARG A N 1
ATOM 2166 C CA . ARG A 1 278 ? 4.386 8.169 -1.018 1.00 87.19 278 ARG A CA 1
ATOM 2167 C C . ARG A 1 278 ? 3.476 7.754 -2.156 1.00 87.19 278 ARG A C 1
ATOM 2169 O O . ARG A 1 278 ? 3.093 8.601 -2.949 1.00 87.19 278 ARG A O 1
ATOM 2176 N N . LEU A 1 279 ? 3.078 6.493 -2.201 1.00 90.25 279 LEU A N 1
ATOM 2177 C CA . LEU A 1 279 ? 2.163 5.998 -3.214 1.00 90.25 279 LEU A CA 1
ATOM 2178 C C . LEU A 1 279 ? 0.828 6.746 -3.168 1.00 90.25 279 LEU A C 1
ATOM 2180 O O . LEU A 1 279 ? 0.359 7.191 -4.206 1.00 90.25 279 LEU A O 1
ATOM 2184 N N . ILE A 1 280 ? 0.269 6.959 -1.971 1.00 90.62 280 ILE A N 1
ATOM 2185 C CA . ILE A 1 280 ? -0.959 7.744 -1.768 1.00 90.62 280 ILE A CA 1
ATOM 2186 C C . ILE A 1 280 ? -0.829 9.164 -2.350 1.00 90.62 280 ILE A C 1
ATOM 2188 O O . ILE A 1 280 ? -1.785 9.683 -2.927 1.00 90.62 280 ILE A O 1
ATOM 2192 N N . ASP A 1 281 ? 0.346 9.782 -2.222 1.00 86.44 281 ASP A N 1
ATOM 2193 C CA . ASP A 1 281 ? 0.601 11.147 -2.689 1.00 86.44 281 ASP A CA 1
ATOM 2194 C C . ASP A 1 281 ? 0.842 11.235 -4.200 1.00 86.44 281 ASP A C 1
ATOM 2196 O O . ASP A 1 281 ? 0.400 12.195 -4.834 1.00 86.44 281 ASP A O 1
ATOM 2200 N N . GLU A 1 282 ? 1.535 10.249 -4.770 1.00 89.50 282 GLU A N 1
ATOM 2201 C CA . GLU A 1 282 ? 2.043 10.308 -6.142 1.00 89.50 282 GLU A CA 1
ATOM 2202 C C . GLU A 1 282 ? 1.143 9.583 -7.154 1.00 89.50 282 GLU A C 1
ATOM 2204 O O . GLU A 1 282 ? 1.068 10.009 -8.308 1.00 89.50 282 GLU A O 1
ATOM 2209 N N . ILE A 1 283 ? 0.417 8.524 -6.762 1.00 90.56 283 ILE A N 1
ATOM 2210 C CA . ILE A 1 283 ? -0.400 7.730 -7.703 1.00 90.56 283 ILE A CA 1
ATOM 2211 C C . ILE A 1 283 ? -1.466 8.587 -8.375 1.00 90.56 283 ILE A C 1
ATOM 2213 O O . ILE A 1 283 ? -1.657 8.525 -9.588 1.00 90.56 283 ILE A O 1
ATOM 2217 N N . GLY A 1 284 ? -2.090 9.472 -7.597 1.00 85.94 284 GLY A N 1
ATOM 2218 C CA . GLY A 1 284 ? -3.108 10.386 -8.083 1.00 85.94 284 GLY A CA 1
ATOM 2219 C C . GLY A 1 284 ? -2.574 11.390 -9.098 1.00 85.94 284 GLY A C 1
ATOM 2220 O O . GLY A 1 284 ? -3.375 11.945 -9.825 1.00 85.94 284 GLY A O 1
ATOM 2221 N N . VAL A 1 285 ? -1.263 11.630 -9.186 1.00 85.62 285 VAL A N 1
ATOM 2222 C CA . VAL A 1 285 ? -0.650 12.633 -10.078 1.00 85.62 285 VAL A CA 1
ATOM 2223 C C . VAL A 1 285 ? 0.319 12.020 -11.097 1.00 85.62 285 VAL A C 1
ATOM 2225 O O . VAL A 1 285 ? 1.073 12.753 -11.737 1.00 85.62 285 VAL A O 1
ATOM 2228 N N . SER A 1 286 ? 0.335 10.693 -11.235 1.00 89.38 286 SER A N 1
ATOM 2229 C CA . SER A 1 286 ? 1.267 9.986 -12.121 1.00 89.38 286 SER A CA 1
ATOM 2230 C C . SER A 1 286 ? 0.614 9.566 -13.428 1.00 89.38 286 SER A C 1
ATOM 2232 O O . SER A 1 286 ? -0.467 8.984 -13.407 1.00 89.38 286 SER A O 1
ATOM 2234 N N . GLU A 1 287 ? 1.265 9.840 -14.558 1.00 90.06 287 GLU A N 1
ATOM 2235 C CA . GLU A 1 287 ? 0.728 9.629 -15.913 1.00 90.06 287 GLU A CA 1
ATOM 2236 C C . GLU A 1 287 ? 0.807 8.177 -16.386 1.00 90.06 287 GLU A C 1
ATOM 2238 O O . GLU A 1 287 ? -0.077 7.717 -17.106 1.00 90.06 287 GLU A O 1
ATOM 2243 N N . SER A 1 288 ? 1.823 7.451 -15.933 1.00 93.38 288 SER A N 1
ATOM 2244 C CA . SER A 1 288 ? 2.087 6.053 -16.263 1.00 93.38 288 SER A CA 1
ATOM 2245 C C . SER A 1 288 ? 2.679 5.327 -15.053 1.00 93.38 288 SER A C 1
ATOM 2247 O O . SER A 1 288 ? 3.051 5.952 -14.055 1.00 93.38 288 SER A O 1
ATOM 2249 N N . TRP A 1 289 ? 2.792 4.001 -15.143 1.00 94.44 289 TRP A N 1
ATOM 2250 C CA . TRP A 1 289 ? 3.523 3.212 -14.150 1.00 94.44 289 TRP A CA 1
ATOM 2251 C C . TRP A 1 289 ? 4.998 3.619 -14.050 1.00 94.44 289 TRP A C 1
ATOM 2253 O O . TRP A 1 289 ? 5.522 3.734 -12.947 1.00 94.44 289 TRP A O 1
ATOM 2263 N N . GLU A 1 290 ? 5.648 3.907 -15.180 1.00 93.50 290 GLU A N 1
ATOM 2264 C CA . GLU A 1 290 ? 7.042 4.367 -15.228 1.00 93.50 290 GLU A CA 1
ATOM 2265 C C . GLU A 1 290 ? 7.228 5.744 -14.566 1.00 93.50 290 GLU A C 1
ATOM 2267 O O . GLU A 1 290 ? 8.181 5.948 -13.811 1.00 93.50 290 GLU A O 1
ATOM 2272 N N . ASP A 1 291 ? 6.300 6.682 -14.784 1.00 93.00 291 ASP A N 1
ATOM 2273 C CA . ASP A 1 291 ? 6.311 7.994 -14.124 1.00 93.00 291 ASP A CA 1
ATOM 2274 C C . ASP A 1 291 ? 6.124 7.853 -12.604 1.00 93.00 291 ASP A C 1
ATOM 2276 O O . ASP A 1 291 ? 6.889 8.427 -11.824 1.00 93.00 291 ASP A O 1
ATOM 2280 N N . LEU A 1 292 ? 5.173 7.016 -12.166 1.00 92.50 292 LEU A N 1
ATOM 2281 C CA . LEU A 1 292 ? 4.982 6.718 -10.744 1.00 92.50 292 LEU A CA 1
ATOM 2282 C C . LEU A 1 292 ? 6.241 6.096 -10.127 1.00 92.50 292 LEU A C 1
ATOM 2284 O O . LEU A 1 292 ? 6.697 6.543 -9.071 1.00 92.50 292 LEU A O 1
ATOM 2288 N N . TYR A 1 293 ? 6.816 5.089 -10.788 1.00 91.31 293 TYR A N 1
ATOM 2289 C CA . TYR A 1 293 ? 8.055 4.454 -10.355 1.00 91.31 293 TYR A CA 1
ATOM 2290 C C . TYR A 1 293 ? 9.182 5.483 -10.245 1.00 91.31 293 TYR A C 1
ATOM 2292 O O . TYR A 1 293 ? 9.835 5.561 -9.210 1.00 91.31 293 TYR A O 1
ATOM 2300 N N . THR A 1 294 ? 9.356 6.349 -11.243 1.00 88.88 294 THR A N 1
ATOM 2301 C CA . THR A 1 294 ? 10.385 7.400 -11.246 1.00 88.88 294 THR A CA 1
ATOM 2302 C C . THR A 1 294 ? 10.193 8.396 -10.101 1.00 88.88 294 THR A C 1
ATOM 2304 O O . THR A 1 294 ? 11.163 8.762 -9.433 1.00 88.88 294 THR A O 1
ATOM 2307 N N . LYS A 1 295 ? 8.954 8.810 -9.812 1.00 88.38 295 LYS A N 1
ATOM 2308 C CA . LYS A 1 295 ? 8.628 9.707 -8.689 1.00 88.38 295 LYS A CA 1
ATOM 2309 C C . LYS A 1 295 ? 8.914 9.079 -7.328 1.00 88.38 295 LYS A C 1
ATOM 2311 O O . LYS A 1 295 ? 9.380 9.777 -6.424 1.00 88.38 295 LYS A O 1
ATOM 2316 N N . ILE A 1 296 ? 8.664 7.779 -7.179 1.00 87.19 296 ILE A N 1
ATOM 2317 C CA . ILE A 1 296 ? 8.903 7.039 -5.935 1.00 87.19 296 ILE A CA 1
ATOM 2318 C C . ILE A 1 296 ? 10.395 6.695 -5.794 1.00 87.19 296 ILE A C 1
ATOM 2320 O O . ILE A 1 296 ? 11.038 7.117 -4.832 1.00 87.19 296 ILE A O 1
ATOM 2324 N N . ALA A 1 297 ? 10.982 6.002 -6.770 1.00 79.00 297 ALA A N 1
ATOM 2325 C CA . ALA A 1 297 ? 12.386 5.593 -6.781 1.00 79.00 297 ALA A CA 1
ATOM 2326 C C . ALA A 1 297 ? 13.350 6.785 -6.850 1.00 79.00 297 ALA A C 1
ATOM 2328 O O . ALA A 1 297 ? 14.461 6.723 -6.334 1.00 79.00 297 ALA A O 1
ATOM 2329 N N . GLY A 1 298 ? 12.935 7.914 -7.426 1.00 68.94 298 GLY A N 1
ATOM 2330 C CA . GLY A 1 298 ? 13.734 9.133 -7.502 1.00 68.94 298 GLY A CA 1
ATOM 2331 C C . GLY A 1 298 ? 14.088 9.736 -6.139 1.00 68.94 298 GLY A C 1
ATOM 2332 O O . GLY A 1 298 ? 15.042 10.518 -6.065 1.00 68.94 298 GLY A O 1
ATOM 2333 N N . GLN A 1 299 ? 13.399 9.356 -5.059 1.00 71.25 299 GLN A N 1
ATOM 2334 C CA . GLN A 1 299 ? 13.616 9.900 -3.719 1.00 71.25 299 GLN A CA 1
ATOM 2335 C C . GLN A 1 299 ? 14.770 9.193 -2.994 1.00 71.25 299 GLN A C 1
ATOM 2337 O O . GLN A 1 299 ? 14.836 7.968 -2.942 1.00 71.25 299 GLN A O 1
ATOM 2342 N N . ALA A 1 300 ? 15.679 9.979 -2.405 1.00 49.34 300 ALA A N 1
ATOM 2343 C CA . ALA A 1 300 ? 16.941 9.503 -1.821 1.00 49.34 300 ALA A CA 1
ATOM 2344 C C . ALA A 1 300 ? 16.774 8.393 -0.764 1.00 49.34 300 ALA A C 1
ATOM 2346 O O . ALA A 1 300 ? 17.605 7.493 -0.695 1.00 49.34 300 ALA A O 1
ATOM 2347 N N . ASP A 1 301 ? 15.682 8.428 0.003 1.00 58.50 301 ASP A N 1
ATOM 2348 C CA . ASP A 1 301 ? 15.373 7.431 1.035 1.00 58.50 301 ASP A CA 1
ATOM 2349 C C . ASP A 1 301 ? 14.908 6.082 0.452 1.00 58.50 301 ASP A C 1
ATOM 2351 O O . ASP A 1 301 ? 14.889 5.094 1.180 1.00 58.50 301 ASP A O 1
ATOM 2355 N N . LEU A 1 302 ? 14.511 6.034 -0.831 1.00 61.19 302 LEU A N 1
ATOM 2356 C CA . LEU A 1 302 ? 13.943 4.840 -1.468 1.00 61.19 302 LEU A CA 1
ATOM 2357 C C . LEU A 1 302 ? 14.858 4.166 -2.504 1.00 61.19 302 LEU A C 1
ATOM 2359 O O . LEU A 1 302 ? 14.667 2.992 -2.818 1.00 61.19 302 LEU A O 1
ATOM 2363 N N . ARG A 1 303 ? 15.883 4.871 -3.000 1.00 56.28 303 ARG A N 1
ATOM 2364 C CA . ARG A 1 303 ? 16.801 4.369 -4.045 1.00 56.28 303 ARG A CA 1
ATOM 2365 C C . ARG A 1 303 ? 17.539 3.083 -3.676 1.00 56.28 303 ARG A C 1
ATOM 2367 O O . ARG A 1 303 ? 17.856 2.298 -4.560 1.00 56.28 303 ARG A O 1
ATOM 2374 N N . ASN A 1 304 ? 17.798 2.861 -2.390 1.00 62.28 304 ASN A N 1
ATOM 2375 C CA . ASN A 1 304 ? 18.591 1.723 -1.915 1.00 62.28 304 ASN A CA 1
ATOM 2376 C C . ASN A 1 304 ? 17.741 0.542 -1.428 1.00 62.28 304 ASN A C 1
ATOM 2378 O O . ASN A 1 304 ? 18.284 -0.392 -0.852 1.00 62.28 304 ASN A O 1
ATOM 2382 N N . LEU A 1 305 ? 16.422 0.583 -1.619 1.00 66.12 305 LEU A N 1
ATOM 2383 C CA . LEU A 1 305 ? 15.506 -0.388 -1.016 1.00 66.12 305 LEU A CA 1
ATOM 2384 C C . LEU A 1 305 ? 15.164 -1.574 -1.904 1.00 66.12 305 LEU A C 1
ATOM 2386 O O . LEU A 1 305 ? 14.341 -2.397 -1.516 1.00 66.12 305 LEU A O 1
ATOM 2390 N N . GLY A 1 306 ? 15.725 -1.639 -3.114 1.00 80.12 306 GLY A N 1
ATOM 2391 C CA . GLY A 1 306 ? 15.415 -2.725 -4.041 1.00 80.12 306 GLY A CA 1
ATOM 2392 C C . GLY A 1 306 ? 13.911 -2.873 -4.274 1.00 80.12 306 GLY A C 1
ATOM 2393 O O . GLY A 1 306 ? 13.402 -3.984 -4.337 1.00 80.12 306 GLY A O 1
ATOM 2394 N N . LEU A 1 307 ? 13.195 -1.748 -4.343 1.00 86.50 307 LEU A N 1
ATOM 2395 C CA . LEU A 1 307 ? 11.771 -1.726 -4.646 1.00 86.50 307 LEU A CA 1
ATOM 2396 C C . LEU A 1 307 ? 11.532 -2.355 -6.020 1.00 86.50 307 LEU A C 1
ATOM 2398 O O . LEU A 1 307 ? 12.244 -2.028 -6.964 1.00 86.50 307 LEU A O 1
ATOM 2402 N N . ILE A 1 308 ? 10.531 -3.222 -6.106 1.00 90.25 308 ILE A N 1
ATOM 2403 C CA . ILE A 1 308 ? 10.015 -3.840 -7.322 1.00 90.25 308 ILE A CA 1
ATOM 2404 C C . ILE A 1 308 ? 8.536 -3.473 -7.416 1.00 90.25 308 ILE A C 1
ATOM 2406 O O . ILE A 1 308 ? 7.734 -3.797 -6.538 1.00 90.25 308 ILE A O 1
ATOM 2410 N N . MET A 1 309 ? 8.176 -2.754 -8.473 1.00 92.44 309 MET A N 1
ATOM 2411 C CA . MET A 1 309 ? 6.808 -2.314 -8.732 1.00 92.44 309 MET A CA 1
ATOM 2412 C C . MET A 1 309 ? 6.555 -2.182 -10.235 1.00 92.44 309 MET A C 1
ATOM 2414 O O . MET A 1 309 ? 7.522 -2.086 -10.992 1.00 92.44 309 MET A O 1
ATOM 2418 N N . PRO A 1 310 ? 5.288 -2.128 -10.683 1.00 94.56 310 PRO A N 1
ATOM 2419 C CA . PRO A 1 310 ? 4.984 -1.800 -12.069 1.00 94.56 310 PRO A CA 1
ATOM 2420 C C . PRO A 1 310 ? 5.714 -0.534 -12.531 1.00 94.56 310 PRO A C 1
ATOM 2422 O O . PRO A 1 310 ? 5.759 0.462 -11.807 1.00 94.56 310 PRO A O 1
ATOM 2425 N N . GLY A 1 311 ? 6.268 -0.578 -13.742 1.00 91.69 311 GLY A N 1
ATOM 2426 C CA . GLY A 1 311 ? 7.105 0.492 -14.292 1.00 91.69 311 GLY A CA 1
ATOM 2427 C C . GLY A 1 311 ? 8.601 0.345 -13.991 1.00 91.69 311 GLY A C 1
ATOM 2428 O O . GLY A 1 311 ? 9.401 0.989 -14.663 1.00 91.69 311 GLY A O 1
ATOM 2429 N N . ASP A 1 312 ? 9.002 -0.519 -13.051 1.00 92.12 312 ASP A N 1
ATOM 2430 C CA . ASP A 1 312 ? 10.400 -0.945 -12.918 1.00 92.12 312 ASP A CA 1
ATOM 2431 C C . ASP A 1 312 ? 10.764 -1.888 -14.084 1.00 92.12 312 ASP A C 1
ATOM 2433 O O . ASP A 1 312 ? 10.050 -2.873 -14.301 1.00 92.12 312 ASP A O 1
ATOM 2437 N N . PRO A 1 313 ? 11.879 -1.665 -14.807 1.00 89.94 313 PRO A N 1
ATOM 2438 C CA . PRO A 1 313 ? 12.342 -2.575 -15.858 1.00 89.94 313 PRO A CA 1
ATOM 2439 C C . PRO A 1 313 ? 12.502 -4.037 -15.415 1.00 89.94 313 PRO A C 1
ATOM 2441 O O . PRO A 1 313 ? 12.380 -4.942 -16.234 1.00 89.94 313 PRO A O 1
ATOM 2444 N N . ARG A 1 314 ? 12.758 -4.277 -14.125 1.00 91.94 314 ARG A N 1
ATOM 2445 C CA . ARG A 1 314 ? 12.936 -5.613 -13.534 1.00 91.94 314 ARG A CA 1
ATOM 2446 C C . ARG A 1 314 ? 11.617 -6.285 -13.160 1.00 91.94 314 ARG A C 1
ATOM 2448 O O . ARG A 1 314 ? 11.630 -7.431 -12.730 1.00 91.94 314 ARG A O 1
ATOM 2455 N N . TYR A 1 315 ? 10.485 -5.583 -13.244 1.00 93.62 315 TYR A N 1
ATOM 2456 C CA . TYR A 1 315 ? 9.209 -6.071 -12.715 1.00 93.62 315 TYR A CA 1
ATOM 2457 C C . TYR A 1 315 ? 8.768 -7.387 -13.358 1.00 93.62 315 TYR A C 1
ATOM 2459 O O . TYR A 1 315 ? 8.352 -8.311 -12.661 1.00 93.62 315 TYR A O 1
ATOM 2467 N N . ARG A 1 316 ? 8.925 -7.483 -14.682 1.00 93.69 316 ARG A N 1
ATOM 2468 C CA . ARG A 1 316 ? 8.617 -8.683 -15.463 1.00 93.69 316 ARG A CA 1
ATOM 2469 C C . ARG A 1 316 ? 9.343 -9.916 -14.919 1.00 93.69 316 ARG A C 1
ATOM 2471 O O . ARG A 1 316 ? 8.701 -10.932 -14.674 1.00 93.69 316 ARG A O 1
ATOM 2478 N N . ASP A 1 317 ? 10.633 -9.782 -14.622 1.00 92.88 317 ASP A N 1
ATOM 2479 C CA . ASP A 1 317 ? 11.460 -10.874 -14.099 1.00 92.88 317 ASP A CA 1
ATOM 2480 C C . ASP A 1 317 ? 10.974 -11.399 -12.743 1.00 92.88 317 ASP A C 1
ATOM 2482 O O . ASP A 1 317 ? 11.363 -12.489 -12.345 1.00 92.88 317 ASP A O 1
ATOM 2486 N N . PHE A 1 318 ? 10.194 -10.627 -11.982 1.00 92.50 318 PHE A N 1
ATOM 2487 C CA . PHE A 1 318 ? 9.596 -11.080 -10.723 1.00 92.50 318 PHE A CA 1
ATOM 2488 C C . PHE A 1 318 ? 8.214 -11.699 -10.907 1.00 92.50 318 PHE A C 1
ATOM 2490 O O . PHE A 1 318 ? 7.786 -12.456 -10.043 1.00 92.50 318 PHE A O 1
ATOM 2497 N N . VAL A 1 319 ? 7.524 -11.384 -12.002 1.00 92.00 319 VAL A N 1
ATOM 2498 C CA . VAL A 1 319 ? 6.239 -12.001 -12.342 1.00 92.00 319 VAL A CA 1
ATOM 2499 C C . VAL A 1 319 ? 6.443 -13.380 -12.972 1.00 92.00 319 VAL A C 1
ATOM 2501 O O . VAL A 1 319 ? 5.685 -14.292 -12.666 1.00 92.00 319 VAL A O 1
ATOM 2504 N N . GLU A 1 320 ? 7.468 -13.545 -13.811 1.00 89.12 320 GLU A N 1
ATOM 2505 C CA . GLU A 1 320 ? 7.730 -14.784 -14.569 1.00 89.12 320 GLU A CA 1
ATOM 2506 C C . GLU A 1 320 ? 8.481 -15.882 -13.780 1.00 89.12 320 GLU A C 1
ATOM 2508 O O . GLU A 1 320 ? 8.727 -16.954 -14.330 1.00 89.12 320 GLU A O 1
ATOM 2513 N N . ARG A 1 321 ? 8.874 -15.632 -12.523 1.00 86.06 321 ARG A N 1
ATOM 2514 C CA . ARG A 1 321 ? 9.614 -16.585 -11.664 1.00 86.06 321 ARG A CA 1
ATOM 2515 C C . ARG A 1 321 ? 8.746 -17.694 -11.093 1.00 86.06 321 ARG A C 1
ATOM 2517 O O . ARG A 1 321 ? 9.213 -18.851 -11.137 1.00 86.06 321 ARG A O 1
#

Foldseek 3Di:
DDPVVVVVVVVVVVVVVVVLVVVVVVVVVVVVVVVVVPDPDDDDPPVVVVVVVVVVCCCSVPVDDPDDDDDDDDDDDDDDDDDDDDDDDDPDDPPPPPPDPPQDDDDAADWLVVLLPLQLAEEEEEQDPVLLVLLVVLLQVVLVVDDPQFHWDWDDDPQKIKTKGWEFADDPPPDPDDDGDGTDIHIYIYHYPVCCPPPRNCVVQPPRAGQEYEYHDEPVCVVVSLVVCVNRHDQAHEYEYQYACSLLCQQVRDDSSYWYKYFHGHDDSSVSSVLVSLCNHPSRPAPGQLRSCCSSCVDPVNVPGRIAGRNPPCNSVSNSD

Organism: NCBI:txid1798547

=== Feature glossary ===
Key to the feature types in this record:

— What the protein is —

Primary structure: the covalent order of the twenty standard amino acids along the backbone. Two proteins with the same sequence will (almost always) fold to the same structure; two with 30% identity often share a fold but not the details.

Database cross-references. InterPro integrates a dozen domain/family signature databases into unified entries with residue-range hits. GO terms attach function/process/location labels with evidence codes. CATH codes position the fold in a four-level structural taxonomy. Organism is the NCBI-taxonomy species name.

— Where its atoms are —

The mmCIF block holds the 3D Cartesian coordinates of each backbone atom (N, Cα, C, O) in ångströms. mmCIF is the PDB's canonical archive format — a tagged-loop text representation of the atomic model.

Six rendered views show the 3D structure from the faces of a cube — i.e. along ±x, ±y, ±z. Rendering representation is drawn randomly per protein from cartoon (secondary-structure ribbons), sticks (backbone bonds), or molecular surface; coloring is either N→C rainbow (blue at the N-terminus through red at the C-terminus) or one color per chain.

— Local backbone conformation —

DSSP 8-state secondary structure assigns each residue one of H (α-helix), G (3₁₀-helix), I (π-helix), E (extended β-strand), B (isolated β-bridge), T (hydrogen-bonded turn), S (bend), or '-' (coil). The assignment is computed from backbone hydrogen-bond geometry via the Kabsch–Sander algorithm.

P-SEA three-state annotation labels each residue as helix, strand, or coil based purely on the geometry of the Cα trace. It serves as a fallback when the full backbone (and thus DSSP) is unavailable.

The φ/ψ torsion pair specifies the backbone conformation at each residue. φ rotates about the N–Cα bond, ψ about the Cα–C bond. Steric clashes forbid most of the (φ, ψ) plane — the allowed regions (α-helix basin, β-sheet basin, left-handed helix) are the Ramachandran-allowed regions.

— Global shape and packing —

The geometric summary reports three shape descriptors. Rg (radius of gyration) measures how spread out the Cα atoms are about their centre of mass; compact globular proteins have small Rg, elongated or unfolded ones large. Cα contacts (<8 Å, |i−j|>4) count long-range residue pairs in spatial proximity — high for tightly packed folds, near zero for rods or random coil. The bounding-box extents give the protein's footprint along x, y, z in Å.

Accessible surface area quantifies burial. A residue with SASA near zero is packed into the hydrophobic core; one with SASA >100 Å² sits on the surface. Computed here via the Shrake–Rupley numerical algorithm with a 1.4 Å probe.

Plot images: a contact map (which residues are close in 3D, as an N×N binary image), a Ramachandran scatter (backbone torsion angles, revealing secondary-structure composition at a glance), and — for AlphaFold structures — a PAE heatmap (pairwise prediction confidence).

— Structural neighborhood —

The Foldseek 3Di string encodes local tertiary geometry as a 20-letter alphabet — one character per residue — derived from the relative positions of nearby Cα atoms. Unlike the amino-acid sequence, 3Di is a direct function of the 3D structure, so two proteins with the same fold have similar 3Di strings even at low sequence identity.

Nearest PDB neighbors are the top structural matches found by Foldseek when searching this structure against the entire Protein Data Bank. Each hit reports a TM-score (0 to 1; >0.5 almost always implies the same fold) and an E-value. These are *structural* homologs — they may share no detectable sequence similarity.

— Confidence and disorder —

For AlphaFold models, the B-factor field carries pLDDT — the model's own estimate of local accuracy on a 0–100 scale. Regions with pLDDT<50 should be treated as essentially unmodeled; they often correspond to intrinsically disordered segments.

B-factor (Debye–Waller factor) reflects atomic displacement in the crystal lattice. It is an experimental observable (units Å²), not a prediction; low values mean the atom is pinned down, high values mean it moves or is heterogeneous across the crystal.

Predicted aligned error is AlphaFold's pairwise confidence. Unlike pLDDT (per-residue), PAE is per-residue-pair and captures whether two parts of the structure are correctly placed relative to each other. Units are ångströms of expected positional error.